Protein AF-A0A916R8A0-F1 (afdb_monomer)

Organism: NCBI:txid2029865

Secondary structure (DSSP, 8-state):
-------HHHHHHHHHHS-HHHHHHHTTS-HHHHHHHHHHTTPPPPPTTHHHHHHTT--PPPPP-HHHHHHHHHHHHHHHHHHHHTB--HHHHHHHHHHHHHHHHTT---TT---BTTBPPP--HHHHHHHHHHHHHHHHHHHHTTSS-S--SHHHHHHHHHHHHHHHHHHGGGEEEEEBP--TT---SSPPEEEEE--HHHHHHHHHHHHHHHHTT-S-EEEEPPTTTEEE--SS---GGG-S---EEEEE-SSEEEEEEEEPPSSTTSPPEEEEBPPEEHHHHS-GGGS-S------S---------THHHHHHHHHHTT-

Structure (mmCIF, N/CA/C/O backbone):
data_AF-A0A916R8A0-F1
#
_entry.id   AF-A0A916R8A0-F1
#
loop_
_atom_site.group_PDB
_atom_site.id
_atom_site.type_symbol
_atom_site.label_atom_id
_atom_site.label_alt_id
_atom_site.label_comp_id
_atom_site.label_asym_id
_atom_site.label_entity_id
_atom_site.label_seq_id
_atom_site.pdbx_PDB_ins_code
_atom_site.Cartn_x
_atom_site.Cartn_y
_atom_site.Cartn_z
_atom_site.occupancy
_atom_site.B_iso_or_equiv
_atom_site.auth_seq_id
_atom_site.auth_comp_id
_atom_site.auth_asym_id
_atom_site.auth_atom_id
_atom_site.pdbx_PDB_model_num
ATOM 1 N N . MET A 1 1 ? -33.391 -44.522 26.084 1.00 33.44 1 MET A N 1
ATOM 2 C CA . MET A 1 1 ? -33.909 -43.146 26.248 1.00 33.44 1 MET A CA 1
ATOM 3 C C . MET A 1 1 ? -32.984 -42.230 25.470 1.00 33.44 1 MET A C 1
ATOM 5 O O . MET A 1 1 ? -31.789 -42.317 25.730 1.00 33.44 1 MET A O 1
ATOM 9 N N . PRO A 1 2 ? -33.455 -41.467 24.469 1.00 36.00 2 PRO A N 1
ATOM 10 C CA . PRO A 1 2 ? -32.554 -40.702 23.620 1.00 36.00 2 PRO A CA 1
ATOM 11 C C . PRO A 1 2 ? -31.915 -39.604 24.471 1.00 36.00 2 PRO A C 1
ATOM 13 O O . PRO A 1 2 ? -32.588 -38.707 24.975 1.00 36.00 2 PRO A O 1
ATOM 16 N N . SER A 1 3 ? -30.612 -39.735 24.692 1.00 44.97 3 SER A N 1
ATOM 17 C CA . SER A 1 3 ? -29.766 -38.753 25.350 1.00 44.97 3 SER A CA 1
ATOM 18 C C . SER A 1 3 ? -29.714 -37.507 24.476 1.00 44.97 3 SER A C 1
ATOM 20 O O . SER A 1 3 ? -28.889 -37.411 23.571 1.00 44.97 3 SER A O 1
ATOM 22 N N . LYS A 1 4 ? -30.633 -36.568 24.713 1.00 53.09 4 LYS A N 1
ATOM 23 C CA . LYS A 1 4 ? -30.529 -35.216 24.170 1.00 53.09 4 LYS A CA 1
ATOM 24 C C . LYS A 1 4 ? -29.244 -34.623 24.752 1.00 53.09 4 LYS A C 1
ATOM 26 O O . LYS A 1 4 ? -29.189 -34.322 25.944 1.00 53.09 4 LYS A O 1
ATOM 31 N N . GLU A 1 5 ? -28.181 -34.572 23.955 1.00 64.81 5 GLU A N 1
ATOM 32 C CA . GLU A 1 5 ? -26.930 -33.933 24.352 1.00 64.81 5 GLU A CA 1
ATOM 33 C C . GLU A 1 5 ? -27.201 -32.435 24.516 1.00 64.81 5 GLU A C 1
ATOM 35 O O . GLU A 1 5 ? -27.261 -31.694 23.542 1.00 64.81 5 GLU A O 1
ATOM 40 N N . LEU A 1 6 ? -27.444 -32.007 25.757 1.00 73.19 6 LEU A N 1
ATOM 41 C CA . LEU A 1 6 ? -27.611 -30.596 26.100 1.00 73.19 6 LEU A CA 1
ATOM 42 C C . LEU A 1 6 ? -26.362 -29.812 25.705 1.00 73.19 6 LEU A C 1
ATOM 44 O O . LEU A 1 6 ? -25.247 -30.165 26.114 1.00 73.19 6 LEU A O 1
ATOM 48 N N . SER A 1 7 ? -26.559 -28.727 24.955 1.00 76.75 7 SER A N 1
ATOM 49 C CA . SER A 1 7 ? -25.469 -27.832 24.582 1.00 76.75 7 SER A CA 1
ATOM 50 C C . SER A 1 7 ? -24.927 -27.091 25.813 1.00 76.75 7 SER A C 1
ATOM 52 O O . SER A 1 7 ? -25.588 -26.954 26.851 1.00 76.75 7 SER A O 1
ATOM 54 N N . ARG A 1 8 ? -23.694 -26.585 25.715 1.00 77.81 8 ARG A N 1
ATOM 55 C CA . ARG A 1 8 ? -23.058 -25.794 26.783 1.00 77.81 8 ARG A CA 1
ATOM 56 C C . ARG A 1 8 ? -23.871 -24.540 27.119 1.00 77.81 8 ARG A C 1
ATOM 58 O O . ARG A 1 8 ? -23.956 -24.155 28.286 1.00 77.81 8 ARG A O 1
ATOM 65 N N . GLU A 1 9 ? -24.446 -23.910 26.102 1.00 76.44 9 GLU A N 1
ATOM 66 C CA . GLU A 1 9 ? -25.265 -22.704 26.194 1.00 76.44 9 GLU A CA 1
ATOM 67 C C . GLU A 1 9 ? -26.608 -23.003 26.859 1.00 76.44 9 GLU A C 1
ATOM 69 O O . GLU A 1 9 ? -27.006 -22.282 27.773 1.00 76.44 9 GLU A O 1
ATOM 74 N N . GLU A 1 10 ? -27.264 -24.093 26.456 1.00 78.25 10 GLU A N 1
ATOM 75 C CA . GLU A 1 10 ? -28.530 -24.544 27.041 1.00 78.25 10 GLU A CA 1
ATOM 76 C C . GLU A 1 10 ? -28.361 -24.877 28.525 1.00 78.25 10 GLU A C 1
ATOM 78 O O . GLU A 1 10 ? -29.154 -24.441 29.360 1.00 78.25 10 GLU A O 1
ATOM 83 N N . LEU A 1 11 ? -27.279 -25.576 28.882 1.00 82.88 11 LEU A N 1
ATOM 84 C CA . LEU A 1 11 ? -26.970 -25.896 30.273 1.00 82.88 11 LEU A CA 1
ATOM 85 C C . LEU A 1 11 ? -26.682 -24.643 31.109 1.00 82.88 11 LEU A C 1
ATOM 87 O O . LEU A 1 11 ? -27.098 -24.566 32.266 1.00 82.88 11 LEU A O 1
ATOM 91 N N . PHE A 1 12 ? -25.975 -23.658 30.549 1.00 83.00 12 PHE A N 1
ATOM 92 C CA . PHE A 1 12 ? -25.760 -22.382 31.227 1.00 83.00 12 PHE A CA 1
ATOM 93 C C . PHE A 1 12 ? -27.081 -21.633 31.422 1.00 83.00 12 PHE A C 1
ATOM 95 O O . PHE A 1 12 ? -27.343 -21.178 32.531 1.00 83.00 12 PHE A O 1
ATOM 102 N N . ALA A 1 13 ? -27.928 -21.537 30.395 1.00 81.62 13 ALA A N 1
ATOM 103 C CA . ALA A 1 13 ? -29.231 -20.889 30.514 1.00 81.62 13 ALA A CA 1
ATOM 104 C C . ALA A 1 13 ? -30.072 -21.545 31.620 1.00 81.62 13 ALA A C 1
ATOM 106 O O . ALA A 1 13 ? -30.475 -20.862 32.558 1.00 81.62 13 ALA A O 1
ATOM 107 N N . LEU A 1 14 ? -30.198 -22.875 31.595 1.00 84.00 14 LEU A N 1
ATOM 108 C CA . LEU A 1 14 ? -30.946 -23.654 32.586 1.00 84.00 14 LEU A CA 1
ATOM 109 C C . LEU A 1 14 ? -30.456 -23.422 34.020 1.00 84.00 14 LEU A C 1
ATOM 111 O O . LEU A 1 14 ? -31.245 -23.119 34.913 1.00 84.00 14 LEU A O 1
ATOM 115 N N . VAL A 1 15 ? -29.146 -23.527 34.253 1.00 85.88 15 VAL A N 1
ATOM 116 C CA . VAL A 1 15 ? -28.555 -23.431 35.601 1.00 85.88 15 VAL A CA 1
ATOM 117 C C . VAL A 1 15 ? -28.547 -21.991 36.141 1.00 85.88 15 VAL A C 1
ATOM 119 O O . VAL A 1 15 ? -28.417 -21.792 37.350 1.00 85.88 15 VAL A O 1
ATOM 122 N N . TRP A 1 16 ? -28.697 -20.985 35.274 1.00 84.69 16 TRP A N 1
ATOM 123 C CA . TRP A 1 16 ? -28.816 -19.567 35.645 1.00 84.69 16 TRP A CA 1
ATOM 124 C C . TRP A 1 16 ? -30.253 -19.026 35.603 1.00 84.69 16 TRP A C 1
ATOM 126 O O . TRP A 1 16 ? -30.476 -17.880 36.007 1.00 84.69 16 TRP A O 1
ATOM 136 N N . GLU A 1 17 ? -31.215 -19.832 35.153 1.00 83.31 17 GLU A N 1
ATOM 137 C CA . GLU A 1 17 ? -32.654 -19.547 35.162 1.00 83.31 17 GLU A CA 1
ATOM 138 C C . GLU A 1 17 ? -33.368 -20.223 36.336 1.00 83.31 17 GLU A C 1
ATOM 140 O O . GLU A 1 17 ? -34.241 -19.602 36.943 1.00 83.31 17 GLU A O 1
ATOM 145 N N . LYS A 1 18 ? -32.941 -21.435 36.720 1.00 85.75 18 LYS A N 1
ATOM 146 C CA . LYS A 1 18 ? -33.538 -22.204 37.820 1.00 85.75 18 LYS A CA 1
ATOM 147 C C . LYS A 1 18 ? -32.490 -22.816 38.762 1.00 85.75 18 LYS A C 1
ATOM 149 O O . LYS A 1 18 ? -31.348 -23.067 38.358 1.00 85.75 18 LYS A O 1
ATOM 154 N N . PRO A 1 19 ? -32.854 -23.114 40.025 1.00 87.06 19 PRO A N 1
ATOM 155 C CA . PRO A 1 19 ? -32.021 -23.902 40.928 1.00 87.06 19 PRO A CA 1
ATOM 156 C C . PRO A 1 19 ? -31.617 -25.253 40.322 1.00 87.06 19 PRO A C 1
ATOM 158 O O . PRO A 1 19 ? -32.427 -25.943 39.709 1.00 87.06 19 PRO A O 1
ATOM 161 N N . THR A 1 20 ? -30.373 -25.688 40.557 1.00 85.12 20 THR A N 1
ATOM 162 C CA . THR A 1 20 ? -29.835 -26.955 40.019 1.00 85.12 20 THR A CA 1
ATOM 163 C C . THR A 1 20 ? -30.705 -28.172 40.356 1.00 85.12 20 THR A C 1
ATOM 165 O O . THR A 1 20 ? -30.753 -29.111 39.571 1.00 85.12 20 THR A O 1
ATOM 168 N N . GLN A 1 21 ? -31.400 -28.157 41.498 1.00 85.50 21 GLN A N 1
ATOM 169 C CA . GLN A 1 21 ? -32.323 -29.224 41.900 1.00 85.50 21 GLN A CA 1
ATOM 170 C C . GLN A 1 21 ? -33.554 -29.311 40.989 1.00 85.50 21 GLN A C 1
ATOM 172 O O . GLN A 1 21 ? -33.982 -30.408 40.640 1.00 85.50 21 GLN A O 1
ATOM 177 N N . GLU A 1 22 ? -34.095 -28.170 40.562 1.00 85.62 22 GLU A N 1
ATOM 178 C CA . GLU A 1 22 ? -35.220 -28.124 39.625 1.00 85.62 22 GLU A CA 1
ATOM 179 C C . GLU A 1 22 ? -34.783 -28.570 38.233 1.00 85.62 22 GLU A C 1
ATOM 181 O O . GLU A 1 22 ? -35.444 -29.407 37.628 1.00 85.62 22 GLU A O 1
ATOM 186 N N . VAL A 1 23 ? -33.618 -28.100 37.774 1.00 86.19 23 VAL A N 1
ATOM 187 C CA . VAL A 1 23 ? -33.017 -28.520 36.498 1.00 86.19 23 VAL A CA 1
ATOM 188 C C . VAL A 1 23 ? -32.755 -30.029 36.480 1.00 86.19 23 VAL A C 1
ATOM 190 O O . VAL A 1 23 ? -33.053 -30.703 35.499 1.00 86.19 23 VAL A O 1
ATOM 193 N N . ALA A 1 24 ? -32.231 -30.583 37.576 1.00 85.75 24 ALA A N 1
ATOM 194 C CA . ALA A 1 24 ? -31.993 -32.017 37.722 1.00 85.75 24 ALA A CA 1
ATOM 195 C C . ALA A 1 24 ? -33.302 -32.823 37.640 1.00 85.75 24 ALA A C 1
ATOM 197 O O . ALA A 1 24 ? -33.371 -33.814 36.913 1.00 85.75 24 ALA A O 1
ATOM 198 N N . ARG A 1 25 ? -34.365 -32.346 38.306 1.00 86.62 25 ARG A N 1
ATOM 199 C CA . ARG A 1 25 ? -35.705 -32.946 38.253 1.00 86.62 25 ARG A CA 1
ATOM 200 C C . ARG A 1 25 ? -36.311 -32.897 36.848 1.00 86.62 25 ARG A C 1
ATOM 202 O O . ARG A 1 25 ? -36.855 -33.900 36.401 1.00 86.62 25 ARG A O 1
ATOM 209 N N . GLU A 1 26 ? -36.202 -31.765 36.152 1.00 84.06 26 GLU A N 1
ATOM 210 C CA . GLU A 1 26 ? -36.715 -31.585 34.782 1.00 84.06 26 GLU A CA 1
ATOM 211 C C . GLU A 1 26 ? -35.992 -32.475 33.767 1.00 84.06 26 GLU A C 1
ATOM 213 O O . GLU A 1 26 ? -36.607 -32.980 32.831 1.00 84.06 26 GLU A O 1
ATOM 218 N N . LEU A 1 27 ? -34.696 -32.706 33.974 1.00 81.56 27 LEU A N 1
ATOM 219 C CA . LEU A 1 27 ? -33.872 -33.536 33.100 1.00 81.56 27 LEU A CA 1
ATOM 220 C C . LEU A 1 27 ? -33.838 -35.017 33.513 1.00 81.56 27 LEU A C 1
ATOM 222 O O . LEU A 1 27 ? -33.192 -35.814 32.836 1.00 81.56 27 LEU A O 1
ATOM 226 N N . GLY A 1 28 ? -34.518 -35.401 34.601 1.00 84.38 28 GLY A N 1
ATOM 227 C CA . GLY A 1 28 ? -34.547 -36.781 35.099 1.00 84.38 28 GLY A CA 1
ATOM 228 C C . GLY A 1 28 ? -33.180 -37.308 35.552 1.00 84.38 28 GLY A C 1
ATOM 229 O O . GLY A 1 28 ? -32.930 -38.511 35.493 1.00 84.38 28 GLY A O 1
ATOM 230 N N . VAL A 1 29 ? -32.276 -36.421 35.976 1.00 86.50 29 VAL A N 1
ATOM 231 C CA . VAL A 1 29 ? -30.906 -36.749 36.403 1.00 86.50 29 VAL A CA 1
ATOM 232 C C . VAL A 1 29 ? -30.654 -36.296 37.840 1.00 86.50 29 VAL A C 1
ATOM 234 O O . VAL A 1 29 ? -31.427 -35.535 38.412 1.00 86.50 29 VAL A O 1
ATOM 237 N N . SER A 1 30 ? -29.553 -36.745 38.448 1.00 85.00 30 SER A N 1
ATOM 238 C CA . SER A 1 30 ? -29.153 -36.249 39.768 1.00 85.00 30 SER A CA 1
ATOM 239 C C . SER A 1 30 ? -28.519 -34.856 39.693 1.00 85.00 30 SER A C 1
ATOM 241 O O . SER A 1 30 ? -27.899 -34.465 38.700 1.00 85.00 30 SER A O 1
ATOM 243 N N . ASP A 1 31 ? -28.609 -34.110 40.788 1.00 82.81 31 ASP A N 1
ATOM 244 C CA . ASP A 1 31 ? -27.914 -32.835 40.989 1.00 82.81 31 ASP A CA 1
ATOM 245 C C . ASP A 1 31 ? -26.387 -32.961 40.812 1.00 82.81 31 ASP A C 1
ATOM 247 O O . ASP A 1 31 ? -25.740 -32.092 40.217 1.00 82.81 31 ASP A O 1
ATOM 251 N N . VAL A 1 32 ? -25.814 -34.088 41.243 1.00 85.88 32 VAL A N 1
ATOM 252 C CA . VAL A 1 32 ? -24.410 -34.454 41.026 1.00 85.88 32 VAL A CA 1
ATOM 253 C C . VAL A 1 32 ? -24.109 -34.652 39.537 1.00 85.88 32 VAL A C 1
ATOM 255 O O . VAL A 1 32 ? -23.037 -34.251 39.080 1.00 85.88 32 VAL A O 1
ATOM 258 N N . ALA A 1 33 ? -25.030 -35.226 38.756 1.00 85.06 33 ALA A N 1
ATOM 259 C CA . ALA A 1 33 ? -24.856 -35.386 37.313 1.00 85.06 33 ALA A CA 1
ATOM 260 C C . ALA A 1 33 ? -24.837 -34.030 36.591 1.00 85.06 33 ALA A C 1
ATOM 262 O O . ALA A 1 33 ? -23.950 -33.799 35.768 1.00 85.06 33 ALA A O 1
ATOM 263 N N . ILE A 1 34 ? -25.716 -33.094 36.968 1.00 85.62 34 ILE A N 1
ATOM 264 C CA . ILE A 1 34 ? -25.670 -31.710 36.467 1.00 85.62 34 ILE A CA 1
ATOM 265 C C . ILE A 1 34 ? -24.362 -31.029 36.879 1.00 85.62 34 ILE A C 1
ATOM 267 O O . ILE A 1 34 ? -23.719 -30.377 36.060 1.00 85.62 34 ILE A O 1
ATOM 271 N N . ALA A 1 35 ? -23.898 -31.222 38.118 1.00 83.62 35 ALA A N 1
ATOM 272 C CA . ALA A 1 35 ? -22.628 -30.659 38.571 1.00 83.62 35 ALA A CA 1
ATOM 273 C C . ALA A 1 35 ? -21.425 -31.184 37.765 1.00 83.62 35 ALA A C 1
ATOM 275 O O . ALA A 1 35 ? -20.552 -30.391 37.402 1.00 83.62 35 ALA A O 1
ATOM 276 N N . LYS A 1 36 ? -21.392 -32.488 37.456 1.00 84.31 36 LYS A N 1
ATOM 277 C CA . LYS A 1 36 ? -20.375 -33.104 36.588 1.00 84.31 36 LYS A CA 1
ATOM 278 C C . LYS A 1 36 ? -20.466 -32.582 35.156 1.00 84.31 36 LYS A C 1
ATOM 280 O O . LYS A 1 36 ? -19.435 -32.306 34.546 1.00 84.31 36 LYS A O 1
ATOM 285 N N . LEU A 1 37 ? -21.678 -32.398 34.636 1.00 83.75 37 LEU A N 1
ATOM 286 C CA . LEU A 1 37 ? -21.900 -31.858 33.299 1.00 83.75 37 LEU A CA 1
ATOM 287 C C . LEU A 1 37 ? -21.426 -30.399 33.192 1.00 83.75 37 LEU A C 1
ATOM 289 O O . LEU A 1 37 ? -20.700 -30.070 32.255 1.00 83.75 37 LEU A O 1
ATOM 293 N N . CYS A 1 38 ? -21.728 -29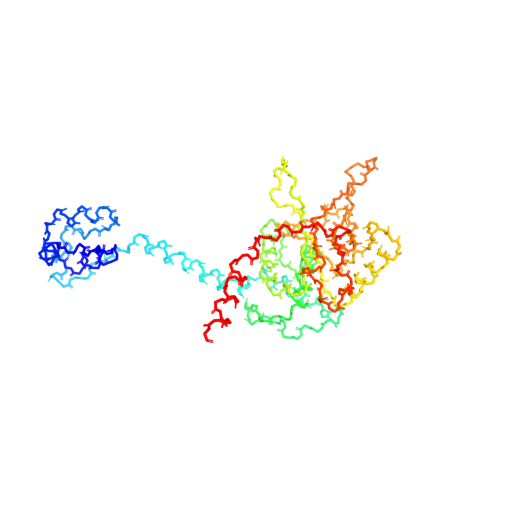.558 34.187 1.00 81.94 38 CYS A N 1
ATOM 294 C CA . CYS A 1 38 ? -21.228 -28.184 34.252 1.00 81.94 38 CYS A CA 1
ATOM 295 C C . CYS A 1 38 ? -19.699 -28.128 34.345 1.00 81.94 38 CYS A C 1
ATOM 297 O O . CYS A 1 38 ? -19.084 -27.276 33.709 1.00 81.94 38 CYS A O 1
ATOM 299 N N . ALA A 1 39 ? -19.073 -29.032 35.107 1.00 79.31 39 ALA A N 1
ATOM 300 C CA . ALA A 1 39 ? -17.616 -29.113 35.191 1.00 79.31 39 ALA A CA 1
ATOM 301 C C . ALA A 1 39 ? -16.993 -29.517 33.843 1.00 79.31 39 ALA A C 1
ATOM 303 O O . ALA A 1 39 ? -16.060 -28.863 33.380 1.00 79.31 39 ALA A O 1
ATOM 304 N N . ARG A 1 40 ? -17.556 -30.537 33.180 1.00 77.69 40 ARG A N 1
ATOM 305 C CA . ARG A 1 40 ? -17.102 -31.029 31.870 1.00 77.69 40 ARG A CA 1
ATOM 306 C C . ARG A 1 40 ? -17.209 -29.967 30.774 1.00 77.69 40 ARG A C 1
ATOM 308 O O . ARG A 1 40 ? -16.296 -29.836 29.970 1.00 77.69 40 ARG A O 1
ATOM 315 N N . LEU A 1 41 ? -18.299 -29.200 30.761 1.00 77.62 41 LEU A N 1
ATOM 316 C CA . LEU A 1 41 ? -18.550 -28.142 29.776 1.00 77.62 41 LEU A CA 1
ATOM 317 C C . LEU A 1 41 ? -18.045 -26.759 30.224 1.00 77.62 41 LEU A C 1
ATOM 319 O O . LEU A 1 41 ? -18.340 -25.758 29.572 1.00 77.62 41 LEU A O 1
ATOM 323 N N . GLN A 1 42 ? -17.301 -26.675 31.335 1.00 76.50 42 GLN A N 1
ATOM 324 C CA . GLN A 1 42 ? -16.776 -25.422 31.893 1.00 76.50 42 GLN A CA 1
ATOM 325 C C . GLN A 1 42 ? -17.848 -24.318 31.998 1.00 76.50 42 GLN A C 1
ATOM 327 O O . GLN A 1 42 ? -17.660 -23.177 31.558 1.00 76.50 42 GLN A O 1
ATOM 332 N N . VAL A 1 43 ? -19.009 -24.685 32.539 1.00 80.62 43 VAL A N 1
ATOM 333 C CA . VAL A 1 43 ? -20.144 -23.799 32.807 1.00 80.62 43 VAL A CA 1
ATOM 334 C C . VAL A 1 43 ? -20.046 -23.333 34.265 1.00 80.62 43 VAL A C 1
ATOM 336 O O . VAL A 1 43 ? -20.110 -24.169 35.174 1.00 80.62 43 VAL A O 1
ATOM 339 N N . PRO A 1 44 ? -19.886 -22.023 34.535 1.00 79.06 44 PRO A N 1
ATOM 340 C CA . PRO A 1 44 ? -19.862 -21.524 35.904 1.00 79.06 44 PRO A CA 1
ATOM 341 C C . PRO A 1 44 ? -21.243 -21.708 36.538 1.00 79.06 44 PRO A C 1
ATOM 343 O O . PRO A 1 44 ? -22.257 -21.381 35.927 1.00 79.06 44 PRO A O 1
ATOM 346 N N . LYS A 1 45 ? -21.288 -22.219 37.770 1.00 80.50 45 LYS A N 1
ATOM 347 C CA . LYS A 1 45 ? -22.535 -22.357 38.536 1.00 80.50 45 LYS A CA 1
ATOM 348 C C . LYS A 1 45 ? -22.799 -21.098 39.372 1.00 80.50 45 LYS A C 1
ATOM 350 O O . LYS A 1 45 ? -21.833 -20.475 39.823 1.00 80.50 45 LYS A O 1
ATOM 355 N N . PRO A 1 46 ? -24.069 -20.750 39.641 1.00 81.00 46 PRO A N 1
ATOM 356 C CA . PRO A 1 46 ? -24.402 -19.712 40.602 1.00 81.00 46 PRO A CA 1
ATOM 357 C C . PRO A 1 46 ? -23.760 -19.994 41.971 1.00 81.00 46 PRO A C 1
ATOM 359 O O . PRO A 1 46 ? -23.778 -21.143 42.428 1.00 81.00 46 PRO A O 1
ATOM 362 N N . PRO A 1 47 ? -23.180 -18.983 42.643 1.00 79.06 47 PRO A N 1
ATOM 363 C CA . PRO A 1 47 ? -22.609 -19.163 43.973 1.00 79.06 47 PRO A CA 1
ATOM 364 C C . PRO A 1 47 ? -23.693 -19.519 44.999 1.00 79.06 47 PRO A C 1
ATOM 366 O O . PRO A 1 47 ? -24.876 -19.212 44.821 1.00 79.06 47 PRO A O 1
ATOM 369 N N . ARG A 1 48 ? -23.289 -20.140 46.115 1.00 75.19 48 ARG A N 1
ATOM 370 C CA . ARG A 1 48 ? -24.200 -20.419 47.238 1.00 75.19 48 ARG A CA 1
ATOM 371 C C . ARG A 1 48 ? -24.879 -19.120 47.691 1.00 75.19 48 ARG A C 1
ATOM 373 O O . ARG A 1 48 ? -24.220 -18.096 47.850 1.00 75.19 48 ARG A O 1
ATOM 380 N N . GLY A 1 49 ? -26.201 -19.161 47.854 1.00 78.56 49 GLY A N 1
ATOM 381 C CA . GLY A 1 49 ? -27.012 -17.990 48.202 1.00 78.56 49 GLY A CA 1
ATOM 382 C C . GLY A 1 49 ? -27.431 -17.098 47.024 1.00 78.56 49 GLY A C 1
ATOM 383 O O . GLY A 1 49 ? -28.191 -16.161 47.246 1.00 78.56 49 GLY A O 1
ATOM 384 N N . TYR A 1 50 ? -27.014 -17.380 45.778 1.00 84.12 50 TYR A N 1
ATOM 385 C CA . TYR A 1 50 ? -27.485 -16.642 44.592 1.00 84.12 50 TYR A CA 1
ATOM 386 C C . TYR A 1 50 ? -29.013 -16.679 44.468 1.00 84.12 50 TYR A C 1
ATOM 388 O O . TYR A 1 50 ? -29.646 -15.632 44.393 1.00 84.12 50 TYR A O 1
ATOM 396 N N . TRP A 1 51 ? -29.609 -17.872 44.532 1.00 84.69 51 TRP A N 1
ATOM 397 C CA . TRP A 1 51 ? -31.060 -18.046 44.411 1.00 84.69 51 TRP A CA 1
ATOM 398 C C . TRP A 1 51 ? -31.842 -17.447 45.582 1.00 84.69 51 TRP A C 1
ATOM 400 O O . TRP A 1 51 ? -32.910 -16.893 45.363 1.00 84.69 51 TRP A O 1
ATOM 410 N N . ALA A 1 52 ? -31.271 -17.442 46.791 1.00 83.75 52 ALA A N 1
ATOM 411 C CA . ALA A 1 52 ? -31.860 -16.746 47.936 1.00 83.75 52 ALA A CA 1
ATOM 412 C C . ALA A 1 52 ? -31.912 -15.220 47.719 1.00 83.75 52 ALA A C 1
ATOM 414 O O . ALA A 1 52 ? -32.887 -14.576 48.092 1.00 83.75 52 ALA A O 1
ATOM 415 N N . ARG A 1 53 ? -30.893 -14.638 47.065 1.00 81.50 53 ARG A N 1
ATOM 416 C CA . ARG A 1 53 ? -30.882 -13.213 46.679 1.00 81.50 53 ARG A CA 1
ATOM 417 C C . ARG A 1 53 ? -31.868 -12.906 45.548 1.00 81.50 53 ARG A C 1
ATOM 419 O O . ARG A 1 53 ? -32.481 -11.848 45.553 1.00 81.50 53 ARG A O 1
ATOM 426 N N . VAL A 1 54 ? -32.035 -13.822 44.593 1.00 83.00 54 VAL A N 1
ATOM 427 C CA . VAL A 1 54 ? -33.043 -13.684 43.525 1.00 83.00 54 VAL A CA 1
ATOM 428 C C . VAL A 1 54 ? -34.461 -13.750 44.102 1.00 83.00 54 VAL A C 1
ATOM 430 O O . VAL A 1 54 ? -35.295 -12.918 43.762 1.00 83.00 54 VAL A O 1
ATOM 433 N N . GLN A 1 55 ? -34.721 -14.678 45.029 1.00 82.56 55 GLN A N 1
ATOM 434 C CA . GLN A 1 55 ? -36.007 -14.792 45.731 1.00 82.56 55 GLN A CA 1
ATOM 435 C C . GLN A 1 55 ? -36.330 -13.562 46.589 1.00 82.56 55 GLN A C 1
ATOM 437 O O . GLN A 1 55 ? -37.497 -13.214 46.729 1.00 82.56 55 GLN A O 1
ATOM 442 N N . SER A 1 56 ? -35.318 -12.864 47.115 1.00 82.81 56 SER A N 1
ATOM 443 C CA . SER A 1 56 ? -35.498 -11.591 47.825 1.00 82.81 56 SER A CA 1
ATOM 444 C C . SER A 1 56 ? -35.606 -10.366 46.902 1.00 82.81 56 SER A C 1
ATOM 446 O O . SER A 1 56 ? -35.510 -9.233 47.371 1.00 82.81 56 SER A O 1
ATOM 448 N N . GLY A 1 57 ? -35.805 -10.575 45.594 1.00 80.94 57 GLY A N 1
ATOM 449 C CA . GLY A 1 57 ? -36.029 -9.517 44.605 1.00 80.94 57 GLY A CA 1
ATOM 450 C C . GLY A 1 57 ? -34.760 -8.823 44.103 1.00 80.94 57 GLY A C 1
ATOM 451 O O . GLY A 1 57 ? -34.849 -7.844 43.364 1.00 80.94 57 GLY A O 1
ATOM 452 N N . GLN A 1 58 ? -33.568 -9.298 44.473 1.00 77.00 58 GLN A N 1
ATOM 453 C CA . GLN A 1 58 ? -32.314 -8.733 43.975 1.00 77.00 58 GLN A CA 1
ATOM 454 C C . GLN A 1 58 ? -31.977 -9.304 42.593 1.00 77.00 58 GLN A C 1
ATOM 456 O O . GLN A 1 58 ? -32.234 -10.471 42.303 1.00 77.00 58 GLN A O 1
ATOM 461 N N . THR A 1 59 ? -31.298 -8.514 41.758 1.00 73.19 59 THR A N 1
ATOM 462 C CA . THR A 1 59 ? -30.782 -8.940 40.444 1.00 73.19 59 THR A CA 1
ATOM 463 C C . THR A 1 59 ? -29.248 -9.078 40.464 1.00 73.19 59 THR A C 1
ATOM 465 O O . THR A 1 59 ? -28.537 -8.229 39.913 1.00 73.19 59 THR A O 1
ATOM 468 N N . PRO A 1 60 ? -28.684 -10.106 41.131 1.00 70.31 60 PRO A N 1
ATOM 469 C CA . PRO A 1 60 ? -27.241 -10.312 41.206 1.00 70.31 60 PRO A CA 1
ATOM 470 C C . PRO A 1 60 ? -26.624 -10.568 39.823 1.00 70.31 60 PRO A C 1
ATOM 472 O O . PRO A 1 60 ? -27.148 -11.341 39.016 1.00 70.31 60 PRO A O 1
ATOM 475 N N . LYS A 1 61 ? -25.478 -9.922 39.564 1.00 62.97 61 LYS A N 1
ATOM 476 C CA . LYS A 1 61 ? -24.768 -9.975 38.276 1.00 62.97 61 LYS A CA 1
ATOM 477 C C . LYS A 1 61 ? -24.447 -11.420 37.883 1.00 62.97 61 LYS A C 1
ATOM 479 O O . LYS A 1 61 ? -23.734 -12.121 38.601 1.00 62.97 61 LYS A O 1
ATOM 484 N N . ARG A 1 62 ? -24.944 -11.839 36.717 1.00 68.50 62 ARG A N 1
ATOM 485 C CA . ARG A 1 62 ? -24.590 -13.113 36.081 1.00 68.50 62 ARG A CA 1
ATOM 486 C C . ARG A 1 62 ? -23.210 -12.965 35.417 1.00 68.50 62 ARG A C 1
ATOM 488 O O . ARG A 1 62 ? -23.018 -12.000 34.673 1.00 68.50 62 ARG A O 1
ATOM 495 N N . PRO A 1 63 ? -22.232 -13.847 35.688 1.00 63.12 63 PRO A N 1
ATOM 496 C CA . PRO A 1 63 ? -20.941 -13.813 35.027 1.00 63.12 63 PRO A CA 1
ATOM 497 C C . PRO A 1 63 ? -21.136 -14.148 33.542 1.00 63.12 63 PRO A C 1
ATOM 499 O O . PRO A 1 63 ? -21.839 -15.111 33.226 1.00 63.12 63 PRO A O 1
ATOM 502 N N . PRO A 1 64 ? -20.533 -13.384 32.618 1.00 57.94 64 PRO A N 1
ATOM 503 C CA . PRO A 1 64 ? -20.527 -13.771 31.216 1.00 57.94 64 PRO A CA 1
ATOM 504 C C . PRO A 1 64 ? -19.779 -15.104 31.086 1.00 57.94 64 PRO A C 1
ATOM 506 O O . PRO A 1 64 ? -18.703 -15.265 31.667 1.00 57.94 64 PRO A O 1
ATOM 509 N N . LEU A 1 65 ? -20.344 -16.058 30.340 1.00 61.72 65 LEU A N 1
ATOM 510 C CA . LEU A 1 65 ? -19.654 -17.289 29.938 1.00 61.72 65 LEU A CA 1
ATOM 511 C C . LEU A 1 65 ? -18.253 -16.910 29.434 1.00 61.72 65 LEU A C 1
ATOM 513 O O . LEU A 1 65 ? -18.137 -16.060 28.555 1.00 61.72 65 LEU A O 1
ATOM 517 N N . ALA A 1 66 ? -17.188 -17.488 29.993 1.00 55.91 66 ALA A N 1
ATOM 518 C CA . ALA A 1 66 ? -15.816 -17.090 29.655 1.00 55.91 66 ALA A CA 1
ATOM 519 C C . ALA A 1 66 ? -15.529 -17.197 28.141 1.00 55.91 66 ALA A C 1
ATOM 521 O O . ALA A 1 66 ? -14.896 -16.311 27.575 1.00 55.91 66 ALA A O 1
ATOM 522 N N . ALA A 1 67 ? -16.116 -18.191 27.464 1.00 52.19 67 ALA A N 1
ATOM 523 C CA . ALA A 1 67 ? -16.069 -18.319 26.005 1.00 52.19 67 ALA A CA 1
ATOM 524 C C . ALA A 1 67 ? -16.867 -17.222 25.267 1.00 52.19 67 ALA A C 1
ATOM 526 O O . ALA A 1 67 ? -16.450 -16.760 24.211 1.00 52.19 67 ALA A O 1
ATOM 527 N N . PHE A 1 68 ? -17.961 -16.721 25.854 1.00 48.69 68 PHE A N 1
ATOM 528 C CA . PHE A 1 68 ? -18.696 -15.567 25.331 1.00 48.69 68 PHE A CA 1
ATOM 529 C C . PHE A 1 68 ? -17.903 -14.272 25.512 1.00 48.69 68 PHE A C 1
ATOM 531 O O . PHE A 1 68 ? -17.977 -13.399 24.662 1.00 48.69 68 PHE A O 1
ATOM 538 N N . ARG A 1 69 ? -17.092 -14.137 26.571 1.00 51.66 69 ARG A N 1
ATOM 539 C CA . ARG A 1 69 ? -16.185 -12.991 26.717 1.00 51.66 69 ARG A CA 1
ATOM 540 C C . ARG A 1 69 ? -15.115 -12.996 25.633 1.00 51.66 69 ARG A C 1
ATOM 542 O O . ARG A 1 69 ? -14.923 -11.969 25.004 1.00 51.66 69 ARG A O 1
ATOM 549 N N . GLU A 1 70 ? -14.478 -14.132 25.370 1.00 55.34 70 GLU A N 1
ATOM 550 C CA . GLU A 1 70 ? -13.466 -14.227 24.312 1.00 55.34 70 GLU A CA 1
ATOM 551 C C . GLU A 1 70 ? -14.058 -14.039 22.916 1.00 55.34 70 GLU A C 1
ATOM 553 O O . GLU A 1 70 ? -13.485 -13.320 22.102 1.00 55.34 70 GLU A O 1
ATOM 558 N N . GLU A 1 71 ? -15.226 -14.614 22.639 1.00 54.50 71 GLU A N 1
ATOM 559 C CA . GLU A 1 71 ? -15.880 -14.475 21.342 1.00 54.50 71 GLU A CA 1
ATOM 560 C C . GLU A 1 71 ? -16.491 -13.083 21.130 1.00 54.50 71 GLU A C 1
ATOM 562 O O . GLU A 1 71 ? -16.400 -12.532 20.032 1.00 54.50 71 GLU A O 1
ATOM 567 N N . VAL A 1 72 ? -17.046 -12.462 22.173 1.00 56.72 72 VAL A N 1
ATOM 568 C CA . VAL A 1 72 ? -17.501 -11.066 22.128 1.00 56.72 72 VAL A CA 1
ATOM 569 C C . VAL A 1 72 ? -16.319 -10.115 22.062 1.00 56.72 72 VAL A C 1
ATOM 571 O O . VAL A 1 72 ? -16.388 -9.158 21.304 1.00 56.72 72 VAL A O 1
ATOM 574 N N . ASP A 1 73 ? -15.224 -10.356 22.780 1.00 63.28 73 ASP A N 1
ATOM 575 C CA . ASP A 1 73 ? -14.013 -9.540 22.686 1.00 63.28 73 ASP A CA 1
ATOM 576 C C . ASP A 1 73 ? -13.347 -9.714 21.318 1.00 63.28 73 ASP A C 1
ATOM 578 O O . ASP A 1 73 ? -12.874 -8.732 20.752 1.00 63.28 73 ASP A O 1
ATOM 582 N N . ARG A 1 74 ? -13.378 -10.914 20.728 1.00 64.06 74 ARG A N 1
ATOM 583 C CA . ARG A 1 74 ? -12.964 -11.173 19.344 1.00 64.06 74 ARG A CA 1
ATOM 584 C C . ARG A 1 74 ? -13.847 -10.415 18.358 1.00 64.06 74 ARG A C 1
ATOM 586 O O . ARG A 1 74 ? -13.314 -9.603 17.614 1.00 64.06 74 ARG A O 1
ATOM 593 N N . LYS A 1 75 ? -15.173 -10.570 18.411 1.00 65.12 75 LYS A N 1
ATOM 594 C CA . LYS A 1 75 ? -16.115 -9.845 17.538 1.00 65.12 75 LYS A CA 1
ATOM 595 C C . LYS A 1 75 ? -16.059 -8.332 17.753 1.00 65.12 75 LYS A C 1
ATOM 597 O O . LYS A 1 75 ? -16.180 -7.572 16.797 1.00 65.12 75 LYS A O 1
ATOM 602 N N . ARG A 1 76 ? -15.823 -7.858 18.980 1.00 60.03 76 ARG A N 1
ATOM 603 C CA . ARG A 1 76 ? -15.583 -6.438 19.300 1.00 60.03 76 ARG A CA 1
ATOM 604 C C . ARG A 1 76 ? -14.256 -5.956 18.742 1.00 60.03 76 ARG A C 1
ATOM 606 O O . ARG A 1 76 ? -14.206 -4.859 18.209 1.00 60.03 76 ARG A O 1
ATOM 613 N N . ARG A 1 77 ? -13.189 -6.754 18.822 1.00 59.88 77 ARG A N 1
ATOM 614 C CA . ARG A 1 77 ? -11.898 -6.448 18.190 1.00 59.88 77 ARG A CA 1
ATOM 615 C C . ARG A 1 77 ? -12.015 -6.465 16.672 1.00 59.88 77 ARG A C 1
ATOM 617 O O . ARG A 1 77 ? -11.433 -5.599 16.045 1.00 59.88 77 ARG A O 1
ATOM 624 N N . GLU A 1 78 ? -12.772 -7.381 16.083 1.00 61.44 78 GLU A N 1
ATOM 625 C CA . GLU A 1 78 ? -13.028 -7.467 14.641 1.00 61.44 78 GLU A CA 1
ATOM 626 C C . GLU A 1 78 ? -13.872 -6.290 14.148 1.00 61.44 78 GLU A C 1
ATOM 628 O O . GLU A 1 78 ? -13.487 -5.633 13.190 1.00 61.44 78 GLU A O 1
ATOM 633 N N . THR A 1 79 ? -14.954 -5.937 14.843 1.00 57.06 79 THR A N 1
ATOM 634 C CA . THR A 1 79 ? -15.775 -4.756 14.520 1.00 57.06 79 THR A CA 1
ATOM 635 C C . THR A 1 79 ? -15.046 -3.442 14.802 1.00 57.06 79 THR A C 1
ATOM 637 O O . THR A 1 79 ? -15.152 -2.509 14.011 1.00 57.06 79 THR A O 1
ATOM 640 N N . ALA A 1 80 ? -14.247 -3.354 15.869 1.00 58.62 80 ALA A N 1
ATOM 641 C CA . ALA A 1 80 ? -13.377 -2.207 16.126 1.00 58.62 80 ALA A CA 1
ATOM 642 C C . ALA A 1 80 ? -12.248 -2.107 15.092 1.00 58.62 80 ALA A C 1
ATOM 644 O O . ALA A 1 80 ? -11.951 -1.003 14.649 1.00 58.62 80 ALA A O 1
ATOM 645 N N . ARG A 1 81 ? -11.661 -3.231 14.655 1.00 57.47 81 ARG A N 1
ATOM 646 C CA . ARG A 1 81 ? -10.699 -3.285 13.542 1.00 57.47 81 ARG A CA 1
ATOM 647 C C . ARG A 1 81 ? -11.363 -2.831 12.249 1.00 57.47 81 ARG A C 1
ATOM 649 O O . ARG A 1 81 ? -10.850 -1.911 11.630 1.00 57.47 81 ARG A O 1
ATOM 656 N N . ALA A 1 82 ? -12.533 -3.361 11.898 1.00 56.31 82 ALA A N 1
ATOM 657 C CA . ALA A 1 82 ? -13.295 -2.941 10.722 1.00 56.31 82 ALA A CA 1
ATOM 658 C C . ALA A 1 82 ? -13.646 -1.440 10.763 1.00 56.31 82 ALA A C 1
ATOM 660 O O . ALA A 1 82 ? -13.505 -0.735 9.769 1.00 56.31 82 ALA A O 1
ATOM 661 N N . LYS A 1 83 ? -14.004 -0.907 11.939 1.00 55.78 83 LYS A N 1
ATOM 662 C CA . LYS A 1 83 ? -14.276 0.525 12.150 1.00 55.78 83 LYS A CA 1
ATOM 663 C C . LYS A 1 83 ? -13.007 1.396 12.115 1.00 55.78 83 LYS A C 1
ATOM 665 O O . LYS A 1 83 ? -13.059 2.545 11.673 1.00 55.78 83 LYS A O 1
ATOM 670 N N . ALA A 1 84 ? -11.868 0.867 12.565 1.00 56.75 84 ALA A N 1
ATOM 671 C CA . ALA A 1 84 ? -10.570 1.544 12.562 1.00 56.75 84 ALA A CA 1
ATOM 672 C C . ALA A 1 84 ? -9.887 1.535 11.185 1.00 56.75 84 ALA A C 1
ATOM 674 O O . ALA A 1 84 ? -9.146 2.469 10.877 1.00 56.75 84 ALA A O 1
ATOM 675 N N . VAL A 1 85 ? -10.157 0.531 10.343 1.00 60.47 85 VAL A N 1
ATOM 676 C CA . VAL A 1 85 ? -9.671 0.467 8.953 1.00 60.47 85 VAL A CA 1
ATOM 677 C C . VAL A 1 85 ? -10.125 1.702 8.172 1.00 60.47 85 VAL A C 1
ATOM 679 O O . VAL A 1 85 ? -9.322 2.294 7.462 1.00 60.47 85 VAL A O 1
ATOM 682 N N . GLY A 1 86 ? -11.355 2.174 8.397 1.00 66.62 86 GLY A N 1
ATOM 683 C CA . GLY A 1 86 ? -11.872 3.371 7.731 1.00 66.62 86 GLY A CA 1
ATOM 684 C C . GLY A 1 86 ? -11.468 4.709 8.357 1.00 66.62 86 GLY A C 1
ATOM 685 O O . GLY A 1 86 ? -11.693 5.736 7.732 1.00 66.62 86 GLY A O 1
ATOM 686 N N . THR A 1 87 ? -10.905 4.742 9.574 1.00 82.00 87 THR A N 1
ATOM 687 C CA . THR A 1 87 ? -10.661 5.999 10.313 1.00 82.00 87 THR A CA 1
ATOM 688 C C . THR A 1 8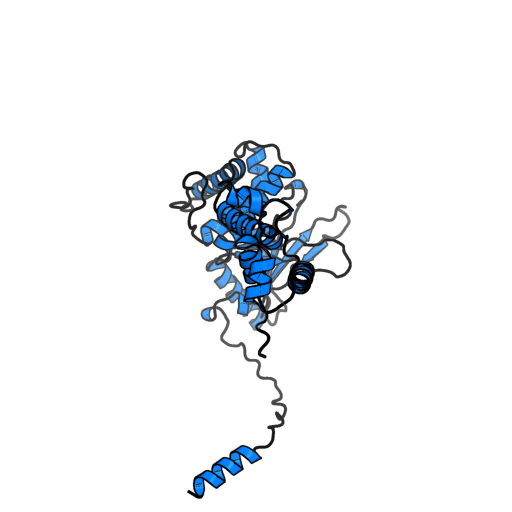7 ? -9.168 6.315 10.409 1.00 82.00 87 THR A C 1
ATOM 690 O O . THR A 1 87 ? -8.395 5.522 10.942 1.00 82.00 87 THR A O 1
ATOM 693 N N . LEU A 1 88 ? -8.746 7.480 9.930 1.00 87.31 88 LEU A N 1
ATOM 694 C CA . LEU A 1 88 ? -7.372 7.977 9.968 1.00 87.31 88 LEU A CA 1
ATOM 695 C C . LEU A 1 88 ? -7.078 8.748 11.257 1.00 87.31 88 LEU A C 1
ATOM 697 O O . LEU A 1 88 ? -7.864 9.605 11.673 1.00 87.31 88 LEU A O 1
ATOM 701 N N . SER A 1 89 ? -5.918 8.488 11.867 1.00 90.00 89 SER A N 1
ATOM 702 C CA . SER A 1 89 ? -5.391 9.336 12.947 1.00 90.00 89 SER A CA 1
ATOM 703 C C . SER A 1 89 ? -5.019 10.729 12.419 1.00 90.00 89 SER A C 1
ATOM 705 O O . SER A 1 89 ? -4.847 10.907 11.216 1.00 90.00 89 SER A O 1
ATOM 707 N N . LYS A 1 90 ? -4.832 11.718 13.305 1.00 90.94 90 LYS A N 1
ATOM 708 C CA . LYS A 1 90 ? -4.383 13.066 12.898 1.00 90.94 90 LYS A CA 1
ATOM 709 C C . LYS A 1 90 ? -3.078 13.029 12.096 1.00 90.94 90 LYS A C 1
ATOM 711 O O . LYS A 1 90 ? -2.960 13.706 11.086 1.00 90.94 90 LYS A O 1
ATOM 716 N N . LEU A 1 91 ? -2.126 12.195 12.517 1.00 92.44 91 LEU A N 1
ATOM 717 C CA . LEU A 1 91 ? -0.860 12.027 11.807 1.00 92.44 91 LEU A CA 1
ATOM 718 C C . LEU A 1 91 ? -1.069 11.391 10.424 1.00 92.44 91 LEU A C 1
ATOM 720 O O . LEU A 1 91 ? -0.488 11.837 9.444 1.00 92.44 91 LEU A O 1
ATOM 724 N N . GLN A 1 92 ? -1.940 10.383 10.322 1.00 92.69 92 GLN A N 1
ATOM 725 C CA . GLN A 1 92 ? -2.285 9.769 9.035 1.00 92.69 92 GLN A CA 1
ATOM 726 C C . GLN A 1 92 ? -2.991 10.754 8.097 1.00 92.69 92 GLN A C 1
ATOM 728 O O . GLN A 1 92 ? -2.727 10.738 6.902 1.00 92.69 92 GLN A O 1
ATOM 733 N N . GLN A 1 93 ? -3.842 11.634 8.629 1.00 92.38 93 GLN A N 1
ATOM 734 C CA . GLN A 1 93 ? -4.479 12.696 7.849 1.00 92.38 93 GLN A CA 1
ATOM 735 C C . GLN A 1 93 ? -3.449 13.676 7.281 1.00 92.38 93 GLN A C 1
ATOM 737 O O . GLN A 1 93 ? -3.587 14.069 6.132 1.00 92.38 93 GLN A O 1
ATOM 742 N N . GLN A 1 94 ? -2.394 14.022 8.029 1.00 93.81 94 GLN A N 1
ATOM 743 C CA . GLN A 1 94 ? -1.321 14.884 7.514 1.00 93.81 94 GLN A CA 1
ATOM 744 C C . GLN A 1 94 ? -0.573 14.234 6.343 1.00 93.81 94 GLN A C 1
ATOM 746 O O . GLN A 1 94 ? -0.401 14.871 5.311 1.00 93.81 94 GLN A O 1
ATOM 751 N N . PHE A 1 95 ? -0.188 12.957 6.465 1.00 93.81 95 PHE A N 1
ATOM 752 C CA . PHE A 1 95 ? 0.430 12.217 5.354 1.00 93.81 95 PHE A CA 1
ATOM 753 C C . PHE A 1 95 ? -0.486 12.136 4.132 1.00 93.81 95 PHE A C 1
ATOM 755 O O . PHE A 1 95 ? -0.041 12.323 3.004 1.00 93.81 95 PHE A O 1
ATOM 762 N N . TYR A 1 96 ? -1.767 11.862 4.364 1.00 93.38 96 TYR A N 1
ATOM 763 C CA . TYR A 1 96 ? -2.760 11.768 3.306 1.00 93.38 96 TYR A CA 1
ATOM 764 C C . TYR A 1 96 ? -2.963 13.113 2.595 1.00 93.38 96 TYR A C 1
ATOM 766 O O . TYR A 1 96 ? -2.934 13.171 1.371 1.00 93.38 96 TYR A O 1
ATOM 774 N N . GLN A 1 97 ? -3.080 14.207 3.350 1.00 92.75 97 GLN A N 1
ATOM 775 C CA . GLN A 1 97 ? -3.231 15.549 2.794 1.00 92.75 97 GLN A CA 1
ATOM 776 C C . GLN A 1 97 ? -1.982 15.995 2.027 1.00 92.75 97 GLN A C 1
ATOM 778 O O . GLN A 1 97 ? -2.112 16.567 0.952 1.00 92.75 97 GLN A O 1
ATOM 783 N N . ALA A 1 98 ? -0.783 15.699 2.541 1.00 93.94 98 ALA A N 1
ATOM 784 C CA . ALA A 1 98 ? 0.465 15.986 1.839 1.00 93.94 98 ALA A CA 1
ATOM 785 C C . ALA A 1 98 ? 0.530 15.263 0.484 1.00 93.94 98 ALA A C 1
ATOM 787 O O . ALA A 1 98 ? 0.937 15.865 -0.509 1.00 93.94 98 ALA A O 1
ATOM 788 N N . ALA A 1 99 ? 0.061 14.010 0.428 1.00 93.81 99 ALA A N 1
ATOM 789 C CA . ALA A 1 99 ? -0.049 13.261 -0.818 1.00 93.81 99 ALA A CA 1
ATOM 790 C C . ALA A 1 99 ? -1.050 13.902 -1.790 1.00 93.81 99 ALA A C 1
ATOM 792 O O . ALA A 1 99 ? -0.711 14.096 -2.954 1.00 93.81 99 ALA A O 1
ATOM 793 N N . LEU A 1 100 ? -2.250 14.270 -1.322 1.00 93.19 100 LEU A N 1
ATOM 794 C CA . LEU A 1 100 ? -3.259 14.928 -2.160 1.00 93.19 100 LEU A CA 1
ATOM 795 C C . LEU A 1 100 ? -2.756 16.259 -2.723 1.00 93.19 100 LEU A C 1
ATOM 797 O O . LEU A 1 100 ? -2.867 16.485 -3.921 1.00 93.19 100 LEU A O 1
ATOM 801 N N . SER A 1 101 ? -2.153 17.110 -1.890 1.00 92.75 101 SER A N 1
ATOM 802 C CA . SER A 1 101 ? -1.595 18.389 -2.338 1.00 92.75 101 SER A CA 1
ATOM 803 C C . SER A 1 101 ? -0.474 18.214 -3.362 1.00 92.75 101 SER A C 1
ATOM 805 O O . SER A 1 101 ? -0.341 19.027 -4.270 1.00 92.75 101 SER A O 1
ATOM 807 N N . GLU A 1 102 ? 0.340 17.164 -3.242 1.00 93.81 102 GLU A N 1
ATOM 808 C CA . GLU A 1 102 ? 1.387 16.889 -4.225 1.00 93.81 102 GLU A CA 1
ATOM 809 C C . GLU A 1 102 ? 0.834 16.317 -5.540 1.00 93.81 102 GLU A C 1
ATOM 811 O O . GLU A 1 102 ? 1.383 16.609 -6.598 1.00 93.81 102 GLU A O 1
ATOM 816 N N . LEU A 1 103 ? -0.246 15.533 -5.497 1.00 92.56 103 LEU A N 1
ATOM 817 C CA . LEU A 1 103 ? -0.935 15.038 -6.696 1.00 92.56 103 LEU A CA 1
ATOM 818 C C . LEU A 1 103 ? -1.655 16.158 -7.443 1.00 92.56 103 LEU A C 1
ATOM 820 O O . LEU A 1 103 ? -1.506 16.269 -8.658 1.00 92.56 103 LEU A O 1
ATOM 824 N N . ASP A 1 104 ? -2.352 17.022 -6.712 1.00 92.75 104 ASP A N 1
ATOM 825 C CA . ASP A 1 104 ? -3.007 18.210 -7.257 1.00 92.75 104 ASP A CA 1
ATOM 826 C C . ASP A 1 104 ? -1.984 19.140 -7.933 1.00 92.75 104 ASP A C 1
ATOM 828 O O . ASP A 1 104 ? -2.150 19.537 -9.084 1.00 92.75 104 ASP A O 1
ATOM 832 N N . ALA A 1 105 ? -0.826 19.359 -7.295 1.00 91.94 105 ALA A N 1
ATOM 833 C CA . ALA A 1 105 ? 0.283 20.114 -7.886 1.00 91.94 105 ALA A CA 1
ATOM 834 C C . ALA A 1 105 ? 0.881 19.462 -9.152 1.00 91.94 105 ALA A C 1
ATOM 836 O O . ALA A 1 105 ? 1.508 20.148 -9.959 1.00 91.94 105 ALA A O 1
ATOM 837 N N . ARG A 1 106 ? 0.703 18.148 -9.340 1.00 90.69 106 ARG A N 1
ATOM 838 C CA . ARG A 1 106 ? 1.080 17.413 -10.562 1.00 90.69 106 ARG A CA 1
ATOM 839 C C . ARG A 1 106 ? -0.036 17.406 -11.618 1.00 90.69 106 ARG A C 1
ATOM 841 O O . ARG A 1 106 ? 0.146 16.790 -12.665 1.00 90.69 106 ARG A O 1
ATOM 848 N N . GLY A 1 107 ? -1.165 18.070 -11.358 1.00 88.94 107 GLY A N 1
ATOM 849 C CA . GLY A 1 107 ? -2.323 18.137 -12.251 1.00 88.94 107 GLY A CA 1
ATOM 850 C C . GLY A 1 107 ? -3.203 16.883 -12.240 1.00 88.94 107 GLY A C 1
ATOM 851 O O . GLY A 1 107 ? -3.966 16.671 -13.180 1.00 88.94 107 GLY A O 1
ATOM 852 N N . VAL A 1 108 ? -3.083 16.028 -11.220 1.00 88.19 108 VAL A N 1
ATOM 853 C CA . VAL A 1 108 ? -3.950 14.854 -11.051 1.00 88.19 108 VAL A CA 1
ATOM 854 C C . VAL A 1 108 ? -5.259 15.298 -10.404 1.00 88.19 108 VAL A C 1
ATOM 856 O O . VAL A 1 108 ? -5.236 15.948 -9.363 1.00 88.19 108 VAL A O 1
ATOM 859 N N . ASP A 1 109 ? -6.398 14.913 -10.983 1.00 86.69 109 ASP A N 1
ATOM 860 C CA . ASP A 1 109 ? -7.709 15.182 -10.386 1.00 86.69 109 ASP A CA 1
ATOM 861 C C . ASP A 1 109 ? -7.869 14.412 -9.063 1.00 86.69 109 ASP A C 1
ATOM 863 O O . ASP A 1 109 ? -7.982 13.183 -9.033 1.00 86.69 109 ASP A O 1
ATOM 867 N N . VAL A 1 110 ? -7.853 15.155 -7.956 1.00 85.06 110 VAL A N 1
ATOM 868 C CA . VAL A 1 110 ? -8.062 14.644 -6.594 1.00 85.06 110 VAL A CA 1
ATOM 869 C C . VAL A 1 110 ? -9.516 14.794 -6.125 1.00 85.06 110 VAL A C 1
ATOM 871 O O . VAL A 1 110 ? -9.828 14.532 -4.958 1.00 85.06 110 VAL A O 1
ATOM 874 N N . GLY A 1 111 ? -10.426 15.195 -7.019 1.00 78.88 111 GLY A N 1
ATOM 875 C CA . GLY A 1 111 ? -11.850 15.341 -6.747 1.00 78.88 111 GLY A CA 1
ATOM 876 C C . GLY A 1 111 ? -12.454 14.079 -6.124 1.00 78.88 111 GLY A C 1
ATOM 877 O O . GLY A 1 111 ? -12.334 12.970 -6.638 1.00 78.88 111 GLY A O 1
ATOM 878 N N . GLY A 1 112 ? -13.102 14.233 -4.965 1.00 72.69 112 GLY A N 1
ATOM 879 C CA . GLY A 1 112 ? -13.730 13.121 -4.239 1.00 72.69 112 GLY A CA 1
ATOM 880 C C . GLY A 1 112 ? -12.793 12.306 -3.336 1.00 72.69 112 GLY A C 1
ATOM 881 O O . GLY A 1 112 ? -13.284 11.486 -2.557 1.00 72.69 112 GLY A O 1
ATOM 882 N N . ALA A 1 113 ? -11.483 12.574 -3.355 1.00 76.62 113 ALA A N 1
ATOM 883 C CA . ALA A 1 113 ? -10.500 11.933 -2.478 1.00 76.62 113 ALA A CA 1
ATOM 884 C C . ALA A 1 113 ? -10.444 12.536 -1.064 1.00 76.62 113 ALA A C 1
ATOM 886 O O . ALA A 1 113 ? -9.769 12.006 -0.181 1.00 76.62 113 ALA A O 1
ATOM 887 N N . GLU A 1 114 ? -11.150 13.638 -0.826 1.00 77.12 114 GLU A N 1
ATOM 888 C CA . GLU A 1 114 ? -11.182 14.327 0.461 1.00 77.12 114 GLU A CA 1
ATOM 889 C C . GLU A 1 114 ? -11.817 13.464 1.564 1.00 77.12 114 GLU A C 1
ATOM 891 O O . GLU A 1 114 ? -12.862 12.818 1.396 1.00 77.12 114 GLU A O 1
ATOM 896 N N . THR A 1 115 ? -11.205 13.471 2.748 1.00 71.12 115 THR A N 1
ATOM 897 C CA . THR A 1 115 ? -11.725 12.728 3.898 1.00 71.12 115 THR A CA 1
ATOM 898 C C . THR A 1 115 ? -12.971 13.407 4.468 1.00 71.12 115 THR A C 1
ATOM 900 O O . THR A 1 115 ? -13.009 14.619 4.670 1.00 71.12 115 THR A O 1
ATOM 903 N N . ARG A 1 116 ? -14.005 12.632 4.835 1.00 67.94 116 ARG A N 1
ATOM 904 C CA . ARG A 1 116 ? -15.137 13.176 5.612 1.00 67.94 116 ARG A CA 1
ATOM 905 C C . ARG A 1 116 ? -14.774 13.141 7.095 1.00 67.94 116 ARG A C 1
ATOM 907 O O . ARG A 1 116 ? -14.993 12.136 7.779 1.00 67.94 116 ARG A O 1
ATOM 914 N N . GLY A 1 117 ? -14.174 14.224 7.580 1.00 75.06 117 GLY A N 1
ATOM 915 C CA . GLY A 1 117 ? -13.535 14.247 8.895 1.00 75.06 117 GLY A CA 1
ATOM 916 C C . GLY A 1 117 ? -12.338 13.299 8.901 1.00 75.06 117 GLY A C 1
ATOM 917 O O . GLY A 1 117 ? -11.422 13.461 8.105 1.00 75.06 117 GLY A O 1
ATOM 918 N N . SER A 1 118 ? -12.362 12.277 9.757 1.00 73.25 118 SER A N 1
ATOM 919 C CA . SER A 1 118 ? -11.300 11.268 9.835 1.00 73.25 118 SER A CA 1
ATOM 920 C C . SER A 1 118 ? -11.532 10.031 8.968 1.00 73.25 118 SER A C 1
ATOM 922 O O . SER A 1 118 ? -10.677 9.150 8.963 1.00 73.25 118 SER A O 1
ATOM 924 N N . ARG A 1 119 ? -12.664 9.903 8.263 1.00 78.88 119 ARG A N 1
ATOM 925 C CA . ARG A 1 119 ? -12.958 8.690 7.484 1.00 78.88 119 ARG A CA 1
ATOM 926 C C . ARG A 1 119 ? -12.466 8.784 6.041 1.00 78.88 119 ARG A C 1
ATOM 928 O O . ARG A 1 119 ? -12.771 9.762 5.358 1.00 78.88 119 ARG A O 1
ATOM 935 N N . LEU A 1 120 ? -11.773 7.736 5.593 1.00 76.19 120 LEU A N 1
ATOM 936 C CA . LEU A 1 120 ? -11.479 7.495 4.179 1.00 76.19 120 LEU A CA 1
ATOM 937 C C . LEU A 1 120 ? -12.790 7.214 3.432 1.00 76.19 120 LEU A C 1
ATOM 939 O O . LEU A 1 120 ? -13.622 6.440 3.913 1.00 76.19 120 LEU A O 1
ATOM 943 N N . ARG A 1 121 ? -12.982 7.868 2.284 1.00 71.62 121 ARG A N 1
ATOM 944 C CA . ARG A 1 121 ? -14.072 7.569 1.345 1.00 71.62 121 ARG A CA 1
ATOM 945 C C . ARG A 1 121 ? -13.688 6.409 0.425 1.00 71.62 121 ARG A C 1
ATOM 947 O O . ARG A 1 121 ? -12.543 5.960 0.430 1.00 71.62 121 A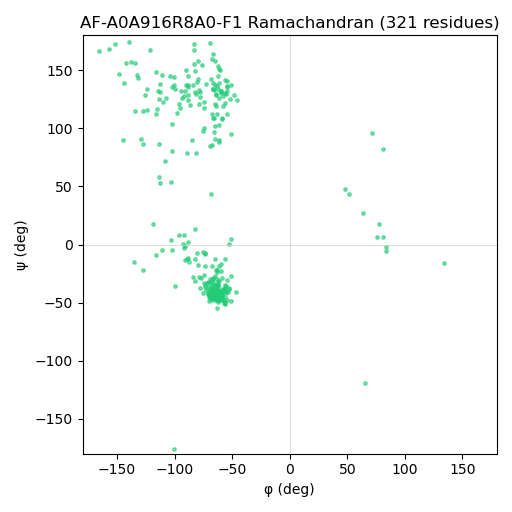RG A O 1
ATOM 954 N N . GLU A 1 122 ? -14.654 5.948 -0.366 1.00 71.62 122 GLU A N 1
ATOM 955 C CA . GLU A 1 122 ? -14.353 5.172 -1.569 1.00 71.62 122 GLU A CA 1
ATOM 956 C C . GLU A 1 122 ? -13.459 6.020 -2.478 1.00 71.62 122 GLU A C 1
ATOM 958 O O . GLU A 1 122 ? -13.816 7.135 -2.856 1.00 71.62 122 GLU A O 1
ATOM 963 N N . LEU A 1 123 ? -12.261 5.508 -2.743 1.00 80.69 123 LEU A N 1
ATOM 964 C CA . LEU A 1 123 ? -11.247 6.136 -3.579 1.00 80.69 123 LEU A CA 1
ATOM 965 C C . LEU A 1 123 ? -11.212 5.433 -4.928 1.00 80.69 123 LEU A C 1
ATOM 967 O O . LEU A 1 123 ? -11.345 4.209 -4.987 1.00 80.69 123 LEU A O 1
ATOM 971 N N . ASN A 1 124 ? -10.957 6.192 -5.996 1.00 85.81 124 ASN A N 1
ATOM 972 C CA . ASN A 1 124 ? -10.570 5.594 -7.268 1.00 85.81 124 ASN A CA 1
ATOM 973 C C . ASN A 1 124 ? -9.326 4.705 -7.034 1.00 85.81 124 ASN A C 1
ATOM 975 O O . ASN A 1 124 ? -8.360 5.186 -6.430 1.00 85.81 124 ASN A O 1
ATOM 979 N N . PRO A 1 125 ? -9.322 3.437 -7.490 1.00 85.56 125 PRO A N 1
ATOM 980 C CA . PRO A 1 125 ? -8.188 2.534 -7.316 1.00 85.56 125 PRO A CA 1
ATOM 981 C C . PRO A 1 125 ? -6.840 3.086 -7.791 1.00 85.56 125 PRO A C 1
ATOM 983 O O . PRO A 1 125 ? -5.829 2.862 -7.126 1.00 85.56 125 PRO A O 1
ATOM 986 N N . ASP A 1 126 ? -6.810 3.832 -8.900 1.00 87.00 126 ASP A N 1
ATOM 987 C CA . ASP A 1 126 ? -5.564 4.412 -9.420 1.00 87.00 126 ASP A CA 1
ATOM 988 C C . ASP A 1 126 ? -5.073 5.536 -8.504 1.00 87.00 126 ASP A C 1
ATOM 990 O O . ASP A 1 126 ? -3.904 5.569 -8.126 1.00 87.00 126 ASP A O 1
ATOM 994 N N . LEU A 1 127 ? -5.986 6.388 -8.035 1.00 89.69 127 LEU A N 1
ATOM 995 C CA . LEU A 1 127 ? -5.652 7.447 -7.088 1.00 89.69 127 LEU A CA 1
ATOM 996 C C . LEU A 1 127 ? -5.170 6.876 -5.745 1.00 89.69 127 LEU A C 1
ATOM 998 O O . LEU A 1 127 ? -4.193 7.361 -5.175 1.00 89.69 127 LEU A O 1
ATOM 1002 N N . ALA A 1 128 ? -5.794 5.799 -5.260 1.00 88.31 128 ALA A N 1
ATOM 1003 C CA . ALA A 1 128 ? -5.342 5.086 -4.068 1.00 88.31 128 ALA A CA 1
ATOM 1004 C C . ALA A 1 128 ? -3.924 4.512 -4.243 1.00 88.31 128 ALA A C 1
ATOM 1006 O O . ALA A 1 128 ? -3.115 4.609 -3.317 1.00 88.31 128 ALA A O 1
ATOM 1007 N N . ALA A 1 129 ? -3.607 3.957 -5.420 1.00 89.19 129 ALA A N 1
ATOM 1008 C CA . ALA A 1 129 ? -2.265 3.483 -5.748 1.00 89.19 129 ALA A CA 1
ATOM 1009 C C . ALA A 1 129 ? -1.255 4.640 -5.765 1.00 89.19 129 ALA A C 1
ATOM 1011 O O . ALA A 1 129 ? -0.219 4.552 -5.110 1.00 89.19 129 ALA A O 1
ATOM 1012 N N . GLN A 1 130 ? -1.576 5.757 -6.423 1.00 91.56 130 GLN A N 1
ATOM 1013 C CA . GLN A 1 130 ? -0.710 6.938 -6.475 1.00 91.56 130 GLN A CA 1
ATOM 1014 C C . GLN A 1 130 ? -0.416 7.519 -5.081 1.00 91.56 130 GLN A C 1
ATOM 1016 O O . GLN A 1 130 ? 0.745 7.758 -4.745 1.00 91.56 130 GLN A O 1
ATOM 1021 N N . ILE A 1 131 ? -1.438 7.683 -4.232 1.00 91.81 131 ILE A N 1
ATOM 1022 C CA . ILE A 1 131 ? -1.278 8.153 -2.844 1.00 91.81 131 ILE A CA 1
ATOM 1023 C C . ILE A 1 131 ? -0.376 7.194 -2.055 1.00 91.81 131 ILE A C 1
ATOM 1025 O O . ILE A 1 131 ? 0.535 7.628 -1.347 1.00 91.81 131 ILE A O 1
ATOM 1029 N N . LEU A 1 132 ? -0.607 5.886 -2.187 1.00 90.31 132 LEU A N 1
ATOM 1030 C CA . LEU A 1 132 ? 0.181 4.850 -1.524 1.00 90.31 132 LEU A CA 1
ATOM 1031 C C . LEU A 1 132 ? 1.658 4.891 -1.942 1.00 90.31 132 LEU A C 1
ATOM 1033 O O . LEU A 1 132 ? 2.533 4.758 -1.083 1.00 90.31 132 LEU A O 1
ATOM 1037 N N . LEU A 1 133 ? 1.950 5.080 -3.231 1.00 89.25 133 LEU A N 1
ATOM 1038 C CA . LEU A 1 133 ? 3.324 5.199 -3.725 1.00 89.25 133 LEU A CA 1
ATOM 1039 C C . LEU A 1 133 ? 3.990 6.481 -3.208 1.00 89.25 133 LEU A C 1
ATOM 1041 O O . LEU A 1 133 ? 5.122 6.435 -2.726 1.00 89.25 133 LEU A O 1
ATOM 1045 N N . LEU A 1 134 ? 3.276 7.611 -3.225 1.00 90.44 134 LEU A N 1
ATOM 1046 C CA . LEU A 1 134 ? 3.805 8.882 -2.728 1.00 90.44 134 LEU A CA 1
ATOM 1047 C C . LEU A 1 134 ? 4.140 8.841 -1.241 1.00 90.44 134 LEU A C 1
ATOM 1049 O O . LEU A 1 134 ? 5.212 9.297 -0.861 1.00 90.44 134 LEU A O 1
ATOM 1053 N N . ILE A 1 135 ? 3.278 8.265 -0.399 1.00 89.94 135 ILE A N 1
ATOM 1054 C CA . ILE A 1 135 ? 3.559 8.147 1.041 1.00 89.94 135 ILE A CA 1
ATOM 1055 C C . ILE A 1 135 ? 4.870 7.390 1.281 1.00 89.94 135 ILE A C 1
ATOM 1057 O O . ILE A 1 135 ? 5.636 7.754 2.173 1.00 89.94 135 ILE A O 1
ATOM 1061 N N . GLN A 1 136 ? 5.145 6.362 0.480 1.00 84.69 136 GLN A N 1
ATOM 1062 C CA . GLN A 1 136 ? 6.354 5.554 0.617 1.00 84.69 136 GLN A CA 1
ATOM 1063 C C . GLN A 1 136 ? 7.600 6.275 0.103 1.00 84.69 136 GLN A C 1
ATOM 1065 O O . GLN A 1 136 ? 8.628 6.249 0.775 1.00 84.69 136 GLN A O 1
ATOM 1070 N N . ASN A 1 137 ? 7.494 6.971 -1.029 1.00 85.94 137 ASN A N 1
ATOM 1071 C CA . ASN A 1 137 ? 8.636 7.635 -1.656 1.00 85.94 137 ASN A CA 1
ATOM 1072 C C . ASN A 1 137 ? 8.949 9.013 -1.046 1.00 85.94 137 ASN A C 1
ATOM 1074 O O . ASN A 1 137 ? 10.106 9.415 -1.014 1.00 85.94 137 ASN A O 1
ATOM 1078 N N . ARG A 1 138 ? 7.937 9.741 -0.556 1.00 88.31 138 ARG A N 1
ATOM 1079 C CA . ARG A 1 138 ? 8.049 11.139 -0.095 1.00 88.31 138 ARG A CA 1
ATOM 1080 C C . ARG A 1 138 ? 7.777 11.337 1.393 1.00 88.31 138 ARG A C 1
ATOM 1082 O O . ARG A 1 138 ? 8.029 12.422 1.906 1.00 88.31 138 ARG A O 1
ATOM 1089 N N . GLY A 1 139 ? 7.298 10.320 2.114 1.00 87.44 139 GLY A N 1
ATOM 1090 C CA . GLY A 1 139 ? 6.845 10.473 3.502 1.00 87.44 139 GLY A CA 1
ATOM 1091 C C . GLY A 1 139 ? 7.890 11.071 4.450 1.00 87.44 139 GLY A C 1
ATOM 1092 O O . GLY A 1 139 ? 7.563 11.923 5.274 1.00 87.44 139 GLY A O 1
ATOM 1093 N N . HIS A 1 140 ? 9.154 10.672 4.320 1.00 87.31 140 HIS A N 1
ATOM 1094 C CA . HIS A 1 140 ? 10.242 11.253 5.110 1.00 87.31 140 HIS A CA 1
ATOM 1095 C C . HIS A 1 140 ? 10.534 12.709 4.735 1.00 87.31 140 HIS A C 1
ATOM 1097 O O . HIS A 1 140 ? 10.762 13.542 5.614 1.00 87.31 140 HIS A O 1
ATOM 1103 N N . ASP A 1 141 ? 10.508 13.022 3.442 1.00 87.81 141 ASP A N 1
ATOM 1104 C CA . ASP A 1 141 ? 10.784 14.369 2.954 1.00 87.81 141 ASP A CA 1
ATOM 1105 C C . ASP A 1 141 ? 9.672 15.326 3.368 1.00 87.81 141 ASP A C 1
ATOM 1107 O O . ASP A 1 141 ? 9.963 16.417 3.835 1.00 87.81 141 ASP A O 1
ATOM 1111 N N . TRP A 1 142 ? 8.409 14.894 3.366 1.00 93.00 142 TRP A N 1
ATOM 1112 C CA . TRP A 1 142 ? 7.304 15.695 3.898 1.00 93.00 142 TRP A CA 1
ATOM 1113 C C . TRP A 1 142 ? 7.449 16.020 5.388 1.00 93.00 142 TRP A C 1
ATOM 1115 O O . TRP A 1 142 ? 7.012 17.084 5.825 1.00 93.00 142 TRP A O 1
ATOM 1125 N N . VAL A 1 143 ? 8.069 15.135 6.172 1.00 89.69 143 VAL A N 1
ATOM 1126 C CA . VAL A 1 143 ? 8.397 15.417 7.576 1.00 89.69 143 VAL A CA 1
ATOM 1127 C C . VAL A 1 143 ? 9.521 16.453 7.674 1.00 89.69 143 VAL A C 1
ATOM 1129 O O . VAL A 1 143 ? 9.413 17.397 8.453 1.00 89.69 143 VAL A O 1
ATOM 1132 N N . LYS A 1 144 ? 10.566 16.339 6.846 1.00 89.06 144 LYS A N 1
ATOM 1133 C CA . LYS A 1 144 ? 11.658 17.329 6.778 1.00 89.06 144 LYS A CA 1
ATOM 1134 C C . LYS A 1 144 ? 11.198 18.703 6.288 1.00 89.06 144 LYS A C 1
ATOM 1136 O O . LYS A 1 144 ? 11.649 19.718 6.803 1.00 89.06 144 LYS A O 1
ATOM 1141 N N . GLU A 1 145 ? 10.305 18.725 5.306 1.00 90.81 145 GLU A N 1
ATOM 1142 C CA . GLU A 1 145 ? 9.703 19.923 4.712 1.00 90.81 145 GLU A CA 1
ATOM 1143 C C . GLU A 1 145 ? 8.658 20.573 5.643 1.00 90.81 145 GLU A C 1
ATOM 1145 O O . GLU A 1 145 ? 8.144 21.643 5.334 1.00 90.81 145 GLU A O 1
ATOM 1150 N N . GLY A 1 146 ? 8.302 19.933 6.765 1.00 90.25 146 GLY A N 1
ATOM 1151 C CA . GLY A 1 146 ? 7.303 20.439 7.711 1.00 90.25 146 GLY A CA 1
ATOM 1152 C C . GLY A 1 146 ? 5.846 20.284 7.256 1.00 90.25 146 GLY A C 1
ATOM 1153 O O . GLY A 1 146 ? 4.940 20.740 7.951 1.00 90.25 146 GLY A O 1
ATOM 1154 N N . LYS A 1 147 ? 5.589 19.603 6.130 1.00 90.50 147 LYS A N 1
ATOM 1155 C CA . LYS A 1 147 ? 4.232 19.244 5.668 1.00 90.50 147 LYS A CA 1
ATOM 1156 C C . LYS A 1 147 ? 3.553 18.243 6.605 1.00 90.50 147 LYS A C 1
ATOM 1158 O O . LYS A 1 147 ? 2.331 18.231 6.727 1.00 90.50 147 LYS A O 1
ATOM 1163 N N . VAL A 1 148 ? 4.348 17.411 7.275 1.00 92.00 148 VAL A N 1
ATOM 1164 C CA . VAL A 1 148 ? 3.906 16.522 8.352 1.00 92.00 148 VAL A CA 1
ATOM 1165 C C . VAL A 1 148 ? 4.586 16.960 9.644 1.00 92.00 148 VAL A C 1
ATOM 1167 O O . VAL A 1 148 ? 5.806 16.893 9.774 1.00 92.00 148 VAL A O 1
ATOM 1170 N N . VAL A 1 149 ? 3.786 17.393 10.617 1.00 92.31 149 VAL A N 1
ATOM 1171 C CA . VAL A 1 149 ? 4.249 17.947 11.895 1.00 92.31 149 VAL A CA 1
ATOM 1172 C C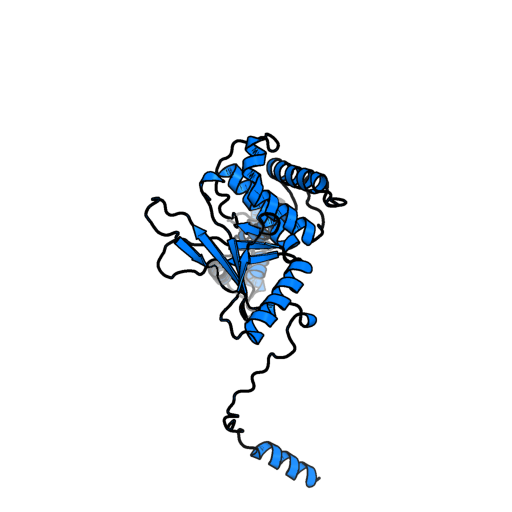 . VAL A 1 149 ? 4.609 16.803 12.843 1.00 92.31 149 VAL A C 1
ATOM 1174 O O . VAL A 1 149 ? 3.827 16.415 13.715 1.00 92.31 149 VAL A O 1
ATOM 1177 N N . ALA A 1 150 ? 5.786 16.215 12.638 1.00 90.25 150 ALA A N 1
ATOM 1178 C CA . ALA A 1 150 ? 6.318 15.128 13.450 1.00 90.25 150 ALA A CA 1
ATOM 1179 C C . ALA A 1 150 ? 7.852 15.054 13.358 1.00 90.25 150 ALA A C 1
ATOM 1181 O O . ALA A 1 150 ? 8.454 15.652 12.478 1.00 90.25 150 ALA A O 1
ATOM 1182 N N . ASN A 1 151 ? 8.485 14.266 14.229 1.00 88.88 151 ASN A N 1
ATOM 1183 C CA . ASN A 1 151 ? 9.891 13.884 14.073 1.00 88.88 151 ASN A CA 1
ATOM 1184 C C . ASN A 1 151 ? 9.957 12.481 13.479 1.00 88.88 151 ASN A C 1
ATOM 1186 O O . ASN A 1 151 ? 9.264 11.585 13.966 1.00 88.88 151 ASN A O 1
ATOM 1190 N N . TRP A 1 152 ? 10.800 12.261 12.468 1.00 87.00 152 TRP A N 1
ATOM 1191 C CA . TRP A 1 152 ? 10.916 10.944 11.847 1.00 87.00 152 TRP A CA 1
ATOM 1192 C C . TRP A 1 152 ? 11.480 9.910 12.827 1.00 87.00 152 TRP A C 1
ATOM 1194 O O . TRP A 1 152 ? 12.677 9.862 13.096 1.00 87.00 152 TRP A O 1
ATOM 1204 N N . ASN A 1 153 ? 10.595 9.084 13.381 1.00 85.88 153 ASN A N 1
ATOM 1205 C CA . ASN A 1 153 ? 10.912 8.028 14.334 1.00 85.88 153 ASN A CA 1
ATOM 1206 C C . ASN A 1 153 ? 10.089 6.769 14.024 1.00 85.88 153 ASN A C 1
ATOM 1208 O O . ASN A 1 153 ? 9.190 6.790 13.180 1.00 85.88 153 ASN A O 1
ATOM 1212 N N . HIS A 1 154 ? 10.363 5.676 14.738 1.00 82.88 154 HIS A N 1
ATOM 1213 C CA . HIS A 1 154 ? 9.680 4.397 14.527 1.00 82.88 154 HIS A CA 1
ATOM 1214 C C . HIS A 1 154 ? 8.145 4.499 14.640 1.00 82.88 154 HIS A C 1
ATOM 1216 O O . HIS A 1 154 ? 7.418 3.857 13.887 1.00 82.88 154 HIS A O 1
ATOM 1222 N N . SER A 1 155 ? 7.620 5.339 15.537 1.00 84.62 155 SER A N 1
ATOM 1223 C CA . SER A 1 155 ? 6.172 5.533 15.695 1.00 84.62 155 SER A CA 1
ATOM 1224 C C . SER A 1 155 ? 5.540 6.231 14.488 1.00 84.62 155 SER A C 1
ATOM 1226 O O . SER A 1 155 ? 4.449 5.858 14.052 1.00 84.62 155 SER A O 1
ATOM 1228 N N . VAL A 1 156 ? 6.225 7.225 13.920 1.00 87.25 156 VAL A N 1
ATOM 1229 C CA . VAL A 1 156 ? 5.788 7.937 12.709 1.00 87.25 156 VAL A CA 1
ATOM 1230 C C . VAL A 1 156 ? 5.857 7.019 11.492 1.00 87.25 156 VAL A C 1
ATOM 1232 O O . VAL A 1 156 ? 4.884 6.942 10.740 1.00 87.25 156 VAL A O 1
ATOM 1235 N N . GLN A 1 157 ? 6.938 6.246 11.363 1.00 83.81 157 GLN A N 1
ATOM 1236 C CA . GLN A 1 157 ? 7.081 5.202 10.345 1.00 83.81 157 GLN A CA 1
ATOM 1237 C C . GLN A 1 157 ? 5.945 4.176 10.444 1.00 83.81 157 GLN A C 1
ATOM 1239 O O . GLN A 1 157 ? 5.260 3.911 9.461 1.00 83.81 157 GLN A O 1
ATOM 1244 N N . ALA A 1 158 ? 5.658 3.666 11.644 1.00 81.88 158 ALA A N 1
ATOM 1245 C CA . ALA A 1 158 ? 4.554 2.736 11.865 1.00 81.88 158 ALA A CA 1
ATOM 1246 C C . ALA A 1 158 ? 3.188 3.362 11.529 1.00 81.88 158 ALA A C 1
ATOM 1248 O O . ALA A 1 158 ? 2.303 2.686 11.007 1.00 81.88 158 ALA A O 1
ATOM 1249 N N . SER A 1 159 ? 2.989 4.656 11.798 1.00 87.94 159 SER A N 1
ATOM 1250 C CA . SER A 1 159 ? 1.755 5.362 11.435 1.00 87.94 159 SER A CA 1
ATOM 1251 C C . SER A 1 159 ? 1.574 5.472 9.918 1.00 87.94 159 SER A C 1
ATOM 1253 O O . SER A 1 159 ? 0.464 5.228 9.431 1.00 87.94 159 SER A O 1
ATOM 1255 N N . ALA A 1 160 ? 2.643 5.796 9.183 1.00 87.44 160 ALA A N 1
ATOM 1256 C CA . ALA A 1 160 ? 2.654 5.840 7.722 1.00 87.44 160 ALA A CA 1
ATOM 1257 C C . ALA A 1 160 ? 2.454 4.440 7.110 1.00 87.44 160 ALA A C 1
ATOM 1259 O O . ALA A 1 160 ? 1.589 4.269 6.254 1.00 87.44 160 ALA A O 1
ATOM 1260 N N . ALA A 1 161 ? 3.134 3.412 7.628 1.00 81.75 161 ALA A N 1
ATOM 1261 C CA . ALA A 1 161 ? 2.943 2.018 7.213 1.00 81.75 161 ALA A CA 1
ATOM 1262 C C . ALA A 1 161 ? 1.499 1.536 7.435 1.00 81.75 161 ALA A C 1
ATOM 1264 O O . ALA A 1 161 ? 0.900 0.891 6.575 1.00 81.75 161 ALA A O 1
ATOM 1265 N N . ASN A 1 162 ? 0.892 1.893 8.570 1.00 83.69 162 ASN A N 1
ATOM 1266 C CA . ASN A 1 162 ? -0.510 1.577 8.844 1.00 83.69 162 ASN A CA 1
ATOM 1267 C C . ASN A 1 162 ? -1.480 2.325 7.916 1.00 83.69 162 ASN A C 1
ATOM 1269 O O . ASN A 1 162 ? -2.563 1.813 7.647 1.00 83.69 162 ASN A O 1
ATOM 1273 N N . LEU A 1 163 ? -1.129 3.527 7.445 1.00 87.31 163 LEU A N 1
ATOM 1274 C CA . LEU A 1 163 ? -1.912 4.236 6.429 1.00 87.31 163 LEU A CA 1
ATOM 1275 C C . LEU A 1 163 ? -1.811 3.527 5.074 1.00 87.31 163 LEU A C 1
ATOM 1277 O O . LEU A 1 163 ? -2.841 3.260 4.464 1.00 87.31 163 LEU A O 1
ATOM 1281 N N . VAL A 1 164 ? -0.604 3.136 4.658 1.00 86.06 164 VAL A N 1
ATOM 1282 C CA . VAL A 1 164 ? -0.383 2.311 3.458 1.00 86.06 164 VAL A CA 1
ATOM 1283 C C . VAL A 1 164 ? -1.219 1.032 3.528 1.00 86.06 164 VAL A C 1
ATOM 1285 O O . VAL A 1 164 ? -1.972 0.744 2.604 1.00 86.06 164 VAL A O 1
ATOM 1288 N N . GLY A 1 165 ? -1.205 0.323 4.661 1.00 81.75 165 GLY A N 1
ATOM 1289 C CA . GLY A 1 165 ? -2.020 -0.878 4.863 1.00 81.75 165 GLY A CA 1
ATOM 1290 C C . GLY A 1 165 ? -3.534 -0.655 4.725 1.00 81.75 165 GLY A C 1
ATOM 1291 O O . GLY A 1 165 ? -4.243 -1.571 4.317 1.00 81.75 165 GLY A O 1
ATOM 1292 N N . LYS A 1 166 ? -4.038 0.553 5.015 1.00 83.94 166 LYS A N 1
ATOM 1293 C CA . LYS A 1 166 ? -5.447 0.927 4.780 1.00 83.94 166 LYS A CA 1
ATOM 1294 C C . LYS A 1 166 ? -5.740 1.237 3.310 1.00 83.94 166 LYS A C 1
ATOM 1296 O O . LYS A 1 166 ? -6.870 1.039 2.878 1.00 83.94 166 LYS A O 1
ATOM 1301 N N . LEU A 1 167 ? -4.747 1.711 2.557 1.00 85.12 167 LEU A N 1
ATOM 1302 C CA . LEU A 1 167 ? -4.869 2.048 1.137 1.00 85.12 167 LEU A CA 1
ATOM 1303 C C . LEU A 1 167 ? -4.691 0.830 0.219 1.00 85.12 167 LEU A C 1
ATOM 1305 O O . LEU A 1 167 ? -5.302 0.798 -0.843 1.00 85.12 167 LEU A O 1
ATOM 1309 N N . VAL A 1 168 ? -3.928 -0.193 0.629 1.00 83.62 168 VAL A N 1
ATOM 1310 C CA . V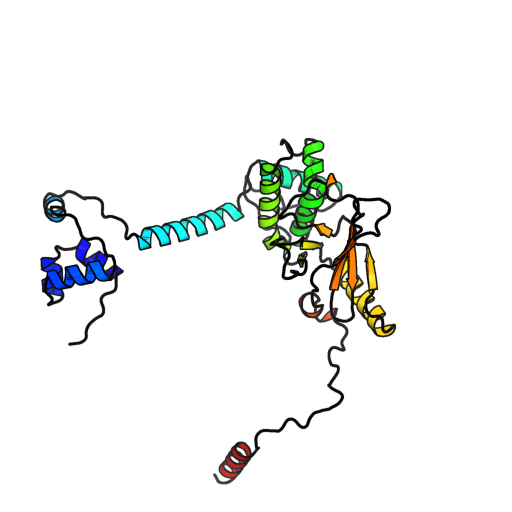AL A 1 168 ? -3.687 -1.412 -0.174 1.00 83.62 168 VAL A CA 1
ATOM 1311 C C . VAL A 1 168 ? -4.984 -2.057 -0.697 1.00 83.62 168 VAL A C 1
ATOM 1313 O O . VAL A 1 168 ? -5.051 -2.317 -1.897 1.00 83.62 168 VAL A O 1
ATOM 1316 N N . PRO A 1 169 ? -6.038 -2.293 0.115 1.00 80.75 169 PRO A N 1
ATOM 1317 C CA . PRO A 1 169 ? -7.279 -2.885 -0.391 1.00 80.75 169 PRO A CA 1
ATOM 1318 C C . PRO A 1 169 ? -7.986 -2.028 -1.447 1.00 80.75 169 PRO A C 1
ATOM 1320 O O . PRO A 1 169 ? -8.624 -2.583 -2.336 1.00 80.75 169 PRO A O 1
ATOM 1323 N N . LEU A 1 170 ? -7.857 -0.699 -1.357 1.00 82.12 170 LEU A N 1
ATOM 1324 C CA . LEU A 1 170 ? -8.445 0.252 -2.306 1.00 82.12 170 LEU A CA 1
ATOM 1325 C C . LEU A 1 170 ? -7.626 0.321 -3.603 1.00 82.12 170 LEU A C 1
ATOM 1327 O O . LEU A 1 170 ? -8.190 0.402 -4.686 1.00 82.12 170 LEU A O 1
ATOM 1331 N N . ALA A 1 171 ? -6.300 0.235 -3.488 1.00 84.31 171 ALA A N 1
ATOM 1332 C CA . ALA A 1 171 ? -5.361 0.285 -4.605 1.00 84.31 171 ALA A CA 1
ATOM 1333 C C . ALA A 1 171 ? -5.235 -1.042 -5.370 1.00 84.31 171 ALA A C 1
ATOM 1335 O O . ALA A 1 171 ? -4.746 -1.047 -6.495 1.00 84.31 171 ALA A O 1
ATOM 1336 N N . ARG A 1 172 ? -5.663 -2.169 -4.781 1.00 81.81 172 ARG A N 1
ATOM 1337 C CA . ARG A 1 172 ? -5.448 -3.532 -5.302 1.00 81.81 172 ARG A CA 1
ATOM 1338 C C . ARG A 1 172 ? -5.743 -3.716 -6.803 1.00 81.81 172 ARG A C 1
ATOM 1340 O O . ARG A 1 172 ? -4.948 -4.398 -7.441 1.00 81.81 172 ARG A O 1
ATOM 1347 N N . PRO A 1 173 ? -6.811 -3.141 -7.394 1.00 83.38 173 PRO A N 1
ATOM 1348 C CA . PRO A 1 173 ? -7.062 -3.275 -8.834 1.00 83.38 173 PRO A CA 1
ATOM 1349 C C . PRO A 1 173 ? -5.987 -2.650 -9.738 1.00 83.38 173 PRO A C 1
ATOM 1351 O O . PRO A 1 173 ? -5.865 -3.047 -10.888 1.00 83.38 173 PRO A O 1
ATOM 1354 N N . GLN A 1 174 ? -5.232 -1.672 -9.231 1.00 84.56 174 GLN A N 1
ATOM 1355 C CA . GLN A 1 174 ? -4.251 -0.870 -9.973 1.00 84.56 174 GLN A CA 1
ATOM 1356 C C . GLN A 1 174 ? -2.829 -1.036 -9.407 1.00 84.56 174 GLN A C 1
ATOM 1358 O O . GLN A 1 174 ? -1.953 -0.203 -9.647 1.00 84.56 174 GLN A O 1
ATOM 1363 N N . LEU A 1 175 ? -2.582 -2.089 -8.619 1.00 84.88 175 LEU A N 1
ATOM 1364 C CA . LEU A 1 175 ? -1.338 -2.271 -7.872 1.00 84.88 175 LEU A CA 1
ATOM 1365 C C . LEU A 1 175 ? -0.811 -3.703 -8.008 1.00 84.88 175 LEU A C 1
ATOM 1367 O O . LEU A 1 175 ? -1.406 -4.647 -7.488 1.00 84.88 175 LEU A O 1
ATOM 1371 N N . LEU A 1 176 ? 0.350 -3.852 -8.644 1.00 85.00 176 LEU A N 1
ATOM 1372 C CA . LEU A 1 176 ? 1.159 -5.066 -8.572 1.00 85.00 176 LEU A CA 1
ATOM 1373 C C . LEU A 1 176 ? 2.031 -5.023 -7.319 1.00 85.00 176 LEU A C 1
ATOM 1375 O O . LEU A 1 176 ? 2.629 -3.995 -7.001 1.00 85.00 176 LEU A O 1
ATOM 1379 N N . MET A 1 177 ? 2.124 -6.152 -6.623 1.00 84.06 177 MET A N 1
ATOM 1380 C CA . MET A 1 177 ? 2.980 -6.318 -5.452 1.00 84.06 177 MET A CA 1
ATOM 1381 C C . MET A 1 177 ? 3.916 -7.502 -5.686 1.00 84.06 177 MET A C 1
ATOM 1383 O O . MET A 1 177 ? 3.463 -8.637 -5.806 1.00 84.06 177 MET A O 1
ATOM 1387 N N . PHE A 1 178 ? 5.214 -7.225 -5.741 1.00 80.19 178 PHE A N 1
ATOM 1388 C CA . PHE A 1 178 ? 6.263 -8.220 -5.920 1.00 80.19 178 PHE A CA 1
ATOM 1389 C C . PHE A 1 178 ? 6.935 -8.497 -4.582 1.00 80.19 178 PHE A C 1
ATOM 1391 O O . PHE A 1 178 ? 7.710 -7.671 -4.117 1.00 80.19 178 PHE A O 1
ATOM 1398 N N . GLU A 1 179 ? 6.642 -9.621 -3.941 1.00 75.00 179 GLU A N 1
ATOM 1399 C CA . GLU A 1 179 ? 7.288 -9.998 -2.678 1.00 75.00 179 GLU A CA 1
ATOM 1400 C C . GLU A 1 179 ? 8.667 -10.610 -2.948 1.00 75.00 179 GLU A C 1
ATOM 1402 O O . GLU A 1 179 ? 8.807 -11.380 -3.888 1.00 75.00 179 GLU A O 1
ATOM 1407 N N . SER A 1 180 ? 9.694 -10.300 -2.153 1.00 66.81 180 SER A N 1
ATOM 1408 C CA . SER A 1 180 ? 11.001 -10.968 -2.269 1.00 66.81 180 SER A CA 1
ATOM 1409 C C . SER A 1 180 ? 10.897 -12.474 -2.003 1.00 66.81 180 SER A C 1
ATOM 1411 O O . SER A 1 180 ? 10.248 -12.872 -1.026 1.00 66.81 180 SER A O 1
ATOM 1413 N N . ASP A 1 181 ? 11.604 -13.292 -2.784 1.00 54.78 181 ASP A N 1
ATOM 1414 C CA . ASP A 1 181 ? 11.681 -14.731 -2.532 1.00 54.78 181 ASP A CA 1
ATOM 1415 C C . ASP A 1 181 ? 12.272 -15.013 -1.141 1.00 54.78 181 ASP A C 1
ATOM 1417 O O . ASP A 1 181 ? 13.281 -14.443 -0.720 1.00 54.78 181 ASP A O 1
ATOM 1421 N N . ARG A 1 182 ? 11.604 -15.889 -0.383 1.00 52.12 182 ARG A N 1
ATOM 1422 C CA . ARG A 1 182 ? 12.084 -16.338 0.927 1.00 52.12 182 ARG A CA 1
ATOM 1423 C C . ARG A 1 182 ? 13.236 -17.316 0.712 1.00 52.12 182 ARG A C 1
ATOM 1425 O O . ARG A 1 182 ? 12.980 -18.493 0.476 1.00 52.12 182 ARG A O 1
ATOM 1432 N N . GLU A 1 183 ? 14.484 -16.879 0.850 1.00 41.19 183 GLU A N 1
ATOM 1433 C CA . GLU A 1 183 ? 15.587 -17.833 1.003 1.00 41.19 183 GLU A CA 1
ATOM 1434 C C . GLU A 1 183 ? 15.425 -18.606 2.329 1.00 41.19 183 GLU A C 1
ATOM 1436 O O . GLU A 1 183 ? 15.398 -17.989 3.405 1.00 41.19 183 GLU A O 1
ATOM 1441 N N . PRO A 1 184 ? 15.313 -19.949 2.309 1.00 32.12 184 PRO A N 1
ATOM 1442 C CA . PRO A 1 184 ? 15.255 -20.742 3.529 1.00 32.12 184 PRO A CA 1
ATOM 1443 C C . PRO A 1 184 ? 16.604 -20.654 4.257 1.00 32.12 184 PRO A C 1
ATOM 1445 O O . PRO A 1 184 ? 17.594 -21.215 3.801 1.00 32.12 184 PRO A O 1
ATOM 1448 N N . GLY A 1 185 ? 16.659 -19.952 5.392 1.00 39.59 185 GLY A N 1
ATOM 1449 C CA . GLY A 1 185 ? 17.838 -19.942 6.274 1.00 39.59 185 GLY A CA 1
ATOM 1450 C C . GLY A 1 185 ? 18.295 -18.569 6.767 1.00 39.59 185 GLY A C 1
ATOM 1451 O O . GLY A 1 185 ? 19.002 -18.499 7.771 1.00 39.59 185 GLY A O 1
ATOM 1452 N N . ARG A 1 186 ? 17.852 -17.465 6.150 1.00 37.09 186 ARG A N 1
ATOM 1453 C CA . ARG A 1 186 ? 18.044 -16.114 6.708 1.00 37.09 186 ARG A CA 1
ATOM 1454 C C . ARG A 1 186 ? 16.793 -15.696 7.483 1.00 37.09 186 ARG A C 1
ATOM 1456 O O . ARG A 1 186 ? 15.703 -15.619 6.930 1.00 37.09 186 ARG A O 1
ATOM 1463 N N . TYR A 1 187 ? 16.956 -15.398 8.774 1.00 33.72 187 TYR A N 1
ATOM 1464 C CA . TYR A 1 187 ? 15.919 -14.897 9.694 1.00 33.72 187 TYR A CA 1
ATOM 1465 C C . TYR A 1 187 ? 15.455 -13.455 9.368 1.00 33.72 187 TYR A C 1
ATOM 1467 O O . TYR A 1 187 ? 15.271 -12.633 10.259 1.00 33.72 187 TYR A O 1
ATOM 1475 N N . MET A 1 188 ? 15.238 -13.123 8.094 1.00 37.50 188 MET A N 1
ATOM 1476 C CA . MET A 1 188 ? 14.510 -11.918 7.692 1.00 37.50 188 MET A CA 1
ATOM 1477 C C . MET A 1 188 ? 13.102 -12.346 7.285 1.00 37.50 188 MET A C 1
ATOM 1479 O O . MET A 1 188 ? 12.790 -12.557 6.116 1.00 37.50 188 MET A O 1
ATOM 1483 N N . ALA A 1 189 ? 12.244 -12.549 8.284 1.00 35.31 189 ALA A N 1
ATOM 1484 C CA . ALA A 1 189 ? 10.825 -12.752 8.042 1.00 35.31 189 ALA A CA 1
ATOM 1485 C C . ALA A 1 189 ? 10.258 -11.474 7.394 1.00 35.31 189 ALA A C 1
ATOM 1487 O O . ALA A 1 189 ? 10.173 -10.441 8.055 1.00 35.31 189 ALA A O 1
ATOM 1488 N N . ASN A 1 190 ? 9.853 -11.582 6.124 1.00 46.62 190 ASN A N 1
ATOM 1489 C CA . ASN A 1 190 ? 9.334 -10.528 5.235 1.00 46.62 190 ASN A CA 1
ATOM 1490 C C . ASN A 1 190 ? 10.431 -9.666 4.584 1.00 46.62 190 ASN A C 1
ATOM 1492 O O . ASN A 1 190 ? 10.720 -8.562 5.040 1.00 46.62 190 ASN A O 1
ATOM 1496 N N . GLY A 1 191 ? 11.030 -10.149 3.495 1.00 48.28 191 GLY A N 1
ATOM 1497 C CA . GLY A 1 191 ? 11.850 -9.276 2.661 1.00 48.28 191 GLY A CA 1
ATOM 1498 C C . GLY A 1 191 ? 11.006 -8.227 1.909 1.00 48.28 191 GLY A C 1
ATOM 1499 O O . GLY A 1 191 ? 9.773 -8.203 2.020 1.00 48.28 191 GLY A O 1
ATOM 1500 N N . PRO A 1 192 ? 11.670 -7.290 1.219 1.00 56.00 192 PRO A N 1
ATOM 1501 C CA . PRO A 1 192 ? 11.034 -6.112 0.648 1.00 56.00 192 PRO A CA 1
ATOM 1502 C C . PRO A 1 192 ? 10.027 -6.513 -0.430 1.00 56.00 192 PRO A C 1
ATOM 1504 O O . PRO A 1 192 ? 10.351 -7.270 -1.343 1.00 56.00 192 PRO A O 1
ATOM 1507 N N . ALA A 1 193 ? 8.799 -6.004 -0.326 1.00 71.69 193 ALA A N 1
ATOM 1508 C CA . ALA A 1 193 ? 7.869 -6.067 -1.444 1.00 71.69 193 ALA A CA 1
ATOM 1509 C C . ALA A 1 193 ? 8.065 -4.828 -2.326 1.00 71.69 193 ALA A C 1
ATOM 1511 O O . ALA A 1 193 ? 8.338 -3.758 -1.803 1.00 71.69 193 ALA A O 1
ATOM 1512 N N . VAL A 1 194 ? 7.926 -4.927 -3.641 1.00 79.75 194 VAL A N 1
ATOM 1513 C CA . VAL A 1 194 ? 7.915 -3.762 -4.535 1.00 79.75 194 VAL A CA 1
ATOM 1514 C C . VAL A 1 194 ? 6.495 -3.552 -5.018 1.00 79.75 194 VAL A C 1
ATOM 1516 O O . VAL A 1 194 ? 5.865 -4.469 -5.541 1.00 79.75 194 VAL A O 1
ATOM 1519 N N . PHE A 1 195 ? 5.983 -2.345 -4.827 1.00 84.62 195 PHE A N 1
ATOM 1520 C CA . PHE A 1 195 ? 4.711 -1.920 -5.378 1.00 84.62 195 PHE A CA 1
ATOM 1521 C C . PHE A 1 195 ? 4.942 -1.271 -6.731 1.00 84.62 195 PHE A C 1
ATOM 1523 O O . PHE A 1 195 ? 5.747 -0.349 -6.833 1.00 84.62 195 PHE A O 1
ATOM 1530 N N . VAL A 1 196 ? 4.220 -1.722 -7.751 1.00 86.94 196 VAL A N 1
ATOM 1531 C CA . VAL A 1 196 ? 4.232 -1.124 -9.089 1.00 86.94 196 VAL A CA 1
ATOM 1532 C C . VAL A 1 196 ? 2.798 -0.798 -9.482 1.00 86.94 196 VAL A C 1
ATOM 1534 O O . VAL A 1 196 ? 1.910 -1.644 -9.383 1.00 86.94 196 VAL A O 1
ATOM 1537 N N . ARG A 1 197 ? 2.555 0.436 -9.915 1.00 89.38 197 ARG A N 1
ATOM 1538 C CA . ARG A 1 197 ? 1.241 0.884 -10.376 1.00 89.38 197 ARG A CA 1
ATOM 1539 C C . ARG A 1 197 ? 0.946 0.297 -11.753 1.00 89.38 197 ARG A C 1
ATOM 1541 O O . ARG A 1 197 ? 1.708 0.501 -12.696 1.00 89.38 197 ARG A O 1
ATOM 1548 N N . LEU A 1 198 ? -0.162 -0.425 -11.869 1.00 85.56 198 LEU A N 1
ATOM 1549 C CA . LEU A 1 198 ? -0.550 -1.139 -13.081 1.00 85.56 198 LEU A CA 1
ATOM 1550 C C . LEU A 1 198 ? -1.394 -0.258 -14.002 1.00 85.56 198 LEU A C 1
ATOM 1552 O O . LEU A 1 198 ? -2.604 -0.389 -14.050 1.00 85.56 198 LEU A O 1
ATOM 1556 N N . THR A 1 199 ? -0.768 0.640 -14.753 1.00 84.38 199 THR A N 1
ATOM 1557 C CA . THR A 1 199 ? -1.508 1.469 -15.717 1.00 84.38 199 THR A CA 1
ATOM 1558 C C . THR A 1 199 ? -1.804 0.717 -17.014 1.00 84.38 199 THR A C 1
ATOM 1560 O O . THR A 1 199 ? -1.060 -0.189 -17.389 1.00 84.38 199 THR A O 1
ATOM 1563 N N . ALA A 1 200 ? -2.822 1.159 -17.761 1.00 80.69 200 ALA A N 1
ATOM 1564 C CA . ALA A 1 200 ? -3.080 0.661 -19.118 1.00 80.69 200 ALA A CA 1
ATOM 1565 C C . ALA A 1 200 ? -1.835 0.787 -20.018 1.00 80.69 200 ALA A C 1
ATOM 1567 O O . ALA A 1 200 ? -1.464 -0.151 -20.718 1.00 80.69 200 ALA A O 1
ATOM 1568 N N . HIS A 1 201 ? -1.113 1.907 -19.907 1.00 83.12 201 HIS A N 1
ATOM 1569 C CA . HIS A 1 201 ? 0.141 2.114 -20.629 1.00 83.12 201 HIS A CA 1
ATOM 1570 C C . HIS A 1 201 ? 1.229 1.102 -20.231 1.00 83.12 201 HIS A C 1
ATOM 1572 O O . HIS A 1 201 ? 1.942 0.578 -21.086 1.00 83.12 201 HIS A O 1
ATOM 1578 N N . LEU A 1 202 ? 1.360 0.788 -18.935 1.00 84.12 202 LEU A N 1
ATOM 1579 C CA . LEU A 1 202 ? 2.298 -0.234 -18.478 1.00 84.12 202 LEU A CA 1
ATOM 1580 C C . LEU A 1 202 ? 1.899 -1.624 -18.992 1.00 84.12 202 LEU A C 1
ATOM 1582 O O . LEU A 1 202 ? 2.777 -2.377 -19.405 1.00 84.12 202 LEU A O 1
ATOM 1586 N N . GLN A 1 203 ? 0.606 -1.951 -19.013 1.00 81.62 203 GLN A N 1
ATOM 1587 C CA . GLN A 1 203 ? 0.099 -3.212 -19.561 1.00 81.62 203 GLN A CA 1
ATOM 1588 C C . GLN A 1 203 ? 0.421 -3.343 -21.057 1.00 81.62 203 GLN A C 1
ATOM 1590 O O . GLN A 1 203 ? 0.995 -4.347 -21.477 1.00 81.62 203 GLN A O 1
ATOM 1595 N N . GLU A 1 204 ? 0.152 -2.309 -21.856 1.00 83.94 204 GLU A N 1
ATOM 1596 C CA . GLU A 1 204 ? 0.512 -2.260 -23.281 1.00 83.94 204 GLU A CA 1
ATOM 1597 C C . GLU A 1 204 ? 2.018 -2.420 -23.505 1.00 83.94 204 GLU A C 1
ATOM 1599 O O . GLU A 1 204 ? 2.461 -3.161 -24.392 1.00 83.94 204 GLU A O 1
ATOM 1604 N N . ARG A 1 205 ? 2.820 -1.757 -22.666 1.00 87.12 205 ARG A N 1
ATOM 1605 C CA . ARG A 1 205 ? 4.277 -1.855 -22.713 1.00 87.12 205 ARG A CA 1
ATOM 1606 C C . ARG A 1 205 ? 4.748 -3.269 -22.384 1.00 87.12 205 ARG A C 1
ATOM 1608 O O . ARG A 1 205 ? 5.564 -3.805 -23.126 1.00 87.12 205 ARG A O 1
ATOM 1615 N N . ILE A 1 206 ? 4.217 -3.897 -21.333 1.00 86.25 206 ILE A N 1
ATOM 1616 C CA . ILE A 1 206 ? 4.527 -5.291 -20.979 1.00 86.25 206 ILE A CA 1
ATOM 1617 C C . ILE A 1 206 ? 4.149 -6.222 -22.134 1.00 86.25 206 ILE A C 1
ATOM 1619 O O . ILE A 1 206 ? 4.983 -7.016 -22.558 1.00 86.25 206 ILE A O 1
ATOM 1623 N N . ALA A 1 207 ? 2.949 -6.092 -22.705 1.00 84.81 207 ALA A N 1
ATOM 1624 C CA . ALA A 1 207 ? 2.513 -6.916 -23.833 1.00 84.81 207 ALA A CA 1
ATOM 1625 C C . ALA A 1 207 ? 3.446 -6.777 -25.051 1.00 84.81 207 ALA A C 1
ATOM 1627 O O . ALA A 1 207 ? 3.789 -7.768 -25.700 1.00 84.81 207 ALA A O 1
ATOM 1628 N N . SER A 1 208 ? 3.909 -5.558 -25.334 1.00 88.88 208 SER A N 1
ATOM 1629 C CA . SER A 1 208 ? 4.877 -5.289 -26.403 1.00 88.88 208 SER A CA 1
ATOM 1630 C C . SER A 1 208 ? 6.242 -5.928 -26.120 1.00 88.88 208 SER A C 1
ATOM 1632 O O . SER A 1 208 ? 6.822 -6.552 -27.006 1.00 88.88 208 SER A O 1
ATOM 1634 N N . LEU A 1 209 ? 6.731 -5.846 -24.878 1.00 90.56 209 LEU A N 1
ATOM 1635 C CA . LEU A 1 209 ? 7.982 -6.484 -24.456 1.00 90.56 209 LEU A CA 1
ATOM 1636 C C . LEU A 1 209 ? 7.898 -8.012 -24.540 1.00 90.56 209 LEU A C 1
ATOM 1638 O O . LEU A 1 209 ? 8.827 -8.642 -25.032 1.00 90.56 209 LEU A O 1
ATOM 1642 N N . VAL A 1 210 ? 6.770 -8.611 -24.151 1.00 88.50 210 VAL A N 1
ATOM 1643 C CA . VAL A 1 210 ? 6.531 -10.059 -24.275 1.00 88.50 210 VAL A CA 1
ATOM 1644 C C . VAL A 1 210 ? 6.618 -10.514 -25.732 1.00 88.50 210 VAL A C 1
ATOM 1646 O O . VAL A 1 210 ? 7.189 -11.569 -26.007 1.00 88.50 210 VAL A O 1
ATOM 1649 N N . ARG A 1 211 ? 6.084 -9.728 -26.678 1.00 87.00 211 ARG A N 1
ATOM 1650 C CA . ARG A 1 211 ? 6.214 -10.019 -28.117 1.00 87.00 211 ARG A CA 1
ATOM 1651 C C . ARG A 1 211 ? 7.678 -10.011 -28.548 1.00 87.00 211 ARG A C 1
ATOM 1653 O O . ARG A 1 211 ? 8.125 -10.987 -29.134 1.00 87.00 211 ARG A O 1
ATOM 1660 N N . ILE A 1 212 ? 8.437 -8.984 -28.160 1.00 89.81 212 ILE A N 1
ATOM 1661 C CA . ILE A 1 212 ? 9.876 -8.892 -28.455 1.00 89.81 212 ILE A CA 1
ATOM 1662 C C . ILE A 1 212 ? 10.633 -10.100 -27.888 1.00 89.81 212 ILE A C 1
ATOM 1664 O O . ILE A 1 212 ? 11.418 -10.712 -28.607 1.00 89.81 212 ILE A O 1
ATOM 1668 N N . VAL A 1 213 ? 10.373 -10.473 -26.630 1.00 89.94 213 VAL A N 1
ATOM 1669 C CA . VAL A 1 213 ? 10.999 -11.633 -25.974 1.00 89.94 213 VAL A CA 1
ATOM 1670 C C . VAL A 1 213 ? 10.760 -12.910 -26.780 1.00 89.94 213 VAL A C 1
ATOM 1672 O O . VAL A 1 213 ? 11.695 -13.672 -27.012 1.00 89.94 213 VAL A O 1
ATOM 1675 N N . ARG A 1 214 ? 9.528 -13.129 -27.252 1.00 87.19 214 ARG A N 1
ATOM 1676 C CA . ARG A 1 214 ? 9.164 -14.316 -28.041 1.00 87.19 214 ARG A CA 1
ATOM 1677 C C . ARG A 1 214 ? 9.780 -14.294 -29.437 1.00 87.19 214 ARG A C 1
ATOM 1679 O O . ARG A 1 214 ? 10.394 -15.280 -29.837 1.00 87.19 214 ARG A O 1
ATOM 1686 N N . ASP A 1 215 ? 9.646 -13.181 -30.151 1.00 89.88 215 ASP A N 1
ATOM 1687 C CA . ASP A 1 215 ? 10.106 -13.040 -31.536 1.00 89.88 215 ASP A CA 1
ATOM 1688 C C . ASP A 1 215 ? 11.631 -13.165 -31.636 1.00 89.88 215 ASP A C 1
ATOM 1690 O O . ASP A 1 215 ? 12.153 -13.796 -32.555 1.00 89.88 215 ASP A O 1
ATOM 1694 N N . GLN A 1 216 ? 12.345 -12.609 -30.654 1.00 91.62 216 GLN A N 1
ATOM 1695 C CA . GLN A 1 216 ? 13.807 -12.630 -30.580 1.00 91.62 216 GLN A CA 1
ATOM 1696 C C . GLN A 1 216 ? 14.361 -13.816 -29.774 1.00 91.62 216 GLN A C 1
ATOM 1698 O O . GLN A 1 216 ? 15.576 -13.939 -29.645 1.00 91.62 216 GLN A O 1
ATOM 1703 N N . LYS A 1 217 ? 13.495 -14.696 -29.246 1.00 89.44 217 LYS A N 1
ATOM 1704 C CA . LYS A 1 217 ? 13.868 -15.850 -28.403 1.00 89.44 217 LYS A CA 1
ATOM 1705 C C . LYS A 1 217 ? 14.786 -15.470 -27.231 1.00 89.44 217 LYS A C 1
ATOM 1707 O O . LYS A 1 217 ? 15.774 -16.149 -26.961 1.00 89.44 217 LYS A O 1
ATOM 1712 N N . LEU A 1 218 ? 14.471 -14.364 -26.563 1.00 90.50 218 LEU A N 1
ATOM 1713 C CA . LEU A 1 218 ? 15.194 -13.896 -25.381 1.00 90.50 218 LEU A CA 1
ATOM 1714 C C . LEU A 1 218 ? 14.680 -14.614 -24.129 1.00 90.50 218 LEU A C 1
ATOM 1716 O O . LEU A 1 218 ? 13.514 -15.003 -24.072 1.00 90.50 218 LEU A O 1
ATOM 1720 N N . ASP A 1 219 ? 15.512 -14.711 -23.093 1.00 88.50 219 ASP A N 1
ATOM 1721 C CA . ASP A 1 219 ? 15.055 -15.186 -21.780 1.00 88.50 219 ASP A CA 1
ATOM 1722 C C . ASP A 1 219 ? 14.091 -14.175 -21.137 1.00 88.50 219 ASP A C 1
ATOM 1724 O O . ASP A 1 219 ? 13.031 -14.530 -20.619 1.00 88.50 219 ASP A O 1
ATOM 1728 N N . HIS A 1 220 ? 14.469 -12.894 -21.171 1.00 92.62 220 HIS A N 1
ATOM 1729 C CA . HIS A 1 220 ? 13.673 -11.761 -20.705 1.00 92.62 220 HIS A CA 1
ATOM 1730 C C . HIS A 1 220 ? 14.254 -10.435 -21.217 1.00 92.62 220 HIS A C 1
ATOM 1732 O O . HIS A 1 220 ? 15.390 -10.373 -21.688 1.00 92.62 220 HIS A O 1
ATOM 1738 N N . VAL A 1 221 ? 13.471 -9.363 -21.103 1.00 92.38 221 VAL A N 1
ATOM 1739 C CA . VAL A 1 221 ? 13.904 -7.976 -21.319 1.00 92.38 221 VAL A CA 1
ATOM 1740 C C . VAL A 1 221 ? 13.783 -7.206 -20.008 1.00 92.38 221 VAL A C 1
ATOM 1742 O O . VAL A 1 221 ? 12.899 -7.478 -19.198 1.00 92.38 221 VAL A O 1
ATOM 1745 N N . VAL A 1 222 ? 14.670 -6.234 -19.811 1.00 90.81 222 VAL A N 1
ATOM 1746 C CA . VAL A 1 222 ? 14.738 -5.400 -18.610 1.00 90.81 222 VAL A CA 1
ATOM 1747 C C . VAL A 1 222 ? 14.411 -3.956 -18.980 1.00 90.81 222 VAL A C 1
ATOM 1749 O O . VAL A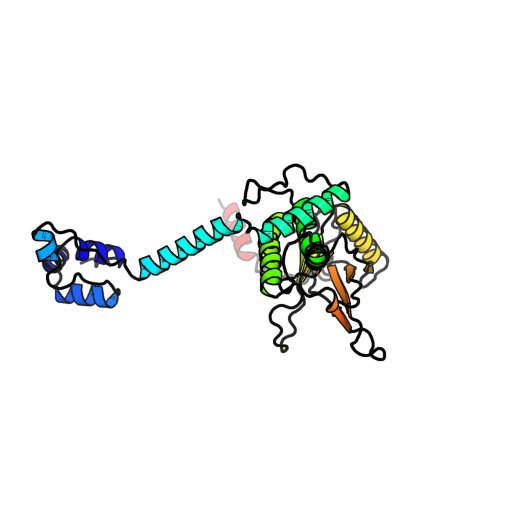 1 222 ? 14.956 -3.429 -19.950 1.00 90.81 222 VAL A O 1
ATOM 1752 N N . VAL A 1 223 ? 13.533 -3.302 -18.216 1.00 89.38 223 VAL A N 1
ATOM 1753 C CA . VAL A 1 223 ? 13.191 -1.881 -18.401 1.00 89.38 223 VAL A CA 1
ATOM 1754 C C . VAL A 1 223 ? 13.243 -1.112 -17.079 1.00 89.38 223 VAL A C 1
ATOM 1756 O O . VAL A 1 223 ? 12.849 -1.657 -16.048 1.00 89.38 223 VAL A O 1
ATOM 1759 N N . PRO A 1 224 ? 13.696 0.154 -17.065 1.00 87.38 224 PRO A N 1
ATOM 1760 C CA . PRO A 1 224 ? 13.745 0.942 -15.837 1.00 87.38 224 PRO A CA 1
ATOM 1761 C C . PRO A 1 224 ? 12.336 1.255 -15.310 1.00 87.38 224 PRO A C 1
ATOM 1763 O O . PRO A 1 224 ? 11.422 1.583 -16.075 1.00 87.38 224 PRO A O 1
ATOM 1766 N N . LEU A 1 225 ? 12.163 1.175 -13.990 1.00 84.19 225 LEU A N 1
ATOM 1767 C CA . LEU A 1 225 ? 10.961 1.628 -13.295 1.00 84.19 225 LEU A CA 1
ATOM 1768 C C . LEU A 1 225 ? 11.150 3.063 -12.806 1.00 84.19 225 LEU A C 1
ATOM 1770 O O . LEU A 1 225 ? 12.084 3.385 -12.075 1.00 84.19 225 LEU A O 1
ATOM 1774 N N . MET A 1 226 ? 10.215 3.932 -13.179 1.00 80.69 226 MET A N 1
ATOM 1775 C CA . MET A 1 226 ? 10.224 5.331 -12.757 1.00 80.69 226 MET A CA 1
ATOM 1776 C C . MET A 1 226 ? 9.685 5.452 -11.333 1.00 80.69 226 MET A C 1
ATOM 1778 O O . MET A 1 226 ? 8.712 4.783 -10.986 1.00 80.69 226 MET A O 1
ATOM 1782 N N . ALA A 1 227 ? 10.249 6.345 -10.516 1.00 73.69 227 ALA A N 1
ATOM 1783 C CA . ALA A 1 227 ? 9.811 6.568 -9.128 1.00 73.69 227 ALA A CA 1
ATOM 1784 C C . ALA A 1 227 ? 8.337 7.014 -8.992 1.00 73.69 227 ALA A C 1
ATOM 1786 O O . ALA A 1 227 ? 7.762 6.955 -7.908 1.00 73.69 227 ALA A O 1
ATOM 1787 N N . ALA A 1 228 ? 7.716 7.475 -10.082 1.00 76.12 228 ALA A N 1
ATOM 1788 C CA . ALA A 1 228 ? 6.288 7.785 -10.123 1.00 76.12 228 ALA A CA 1
ATOM 1789 C C . ALA A 1 228 ? 5.398 6.528 -10.177 1.00 76.12 228 ALA A C 1
ATOM 1791 O O . ALA A 1 228 ? 4.257 6.567 -9.724 1.00 76.12 228 ALA A O 1
ATOM 1792 N N . ASP A 1 229 ? 5.920 5.420 -10.707 1.00 82.25 229 ASP A N 1
ATOM 1793 C CA . ASP A 1 229 ? 5.156 4.201 -10.986 1.00 82.25 229 ASP A CA 1
ATOM 1794 C C . ASP A 1 229 ? 5.531 3.035 -10.074 1.00 82.25 229 ASP A C 1
ATOM 1796 O O . ASP A 1 229 ? 4.891 1.988 -10.135 1.00 82.25 229 ASP A O 1
ATOM 1800 N N . HIS A 1 230 ? 6.541 3.195 -9.216 1.00 85.44 230 HIS A N 1
ATOM 1801 C CA . HIS A 1 230 ? 6.898 2.180 -8.236 1.00 85.44 230 HIS A CA 1
ATOM 1802 C C . HIS A 1 230 ? 7.327 2.778 -6.898 1.00 85.44 230 HIS A C 1
ATOM 1804 O O . HIS A 1 230 ? 7.781 3.919 -6.806 1.00 85.44 230 HIS A O 1
ATOM 1810 N N . ALA A 1 231 ? 7.186 1.976 -5.852 1.00 80.44 231 ALA A N 1
ATOM 1811 C CA . ALA A 1 231 ? 7.699 2.264 -4.527 1.00 80.44 231 ALA A CA 1
ATOM 1812 C C . ALA A 1 231 ? 8.070 0.957 -3.840 1.00 80.44 231 ALA A C 1
ATOM 1814 O O . ALA A 1 231 ? 7.413 -0.072 -4.012 1.00 80.44 231 ALA A O 1
ATOM 1815 N N . TRP A 1 232 ? 9.101 1.007 -3.015 1.00 74.81 232 TRP A N 1
ATOM 1816 C CA . TRP A 1 232 ? 9.453 -0.119 -2.168 1.00 74.81 232 TRP A CA 1
ATOM 1817 C C . TRP A 1 232 ? 8.518 -0.169 -0.961 1.00 74.81 232 TRP A C 1
ATOM 1819 O O . TRP A 1 232 ? 8.272 0.837 -0.297 1.00 74.81 232 TRP A O 1
ATOM 1829 N N . SER A 1 233 ? 7.971 -1.356 -0.713 1.00 65.38 233 SER A N 1
ATOM 1830 C CA . SER A 1 233 ? 7.012 -1.629 0.343 1.00 65.38 233 SER A CA 1
ATOM 1831 C C . SER A 1 233 ? 7.631 -1.416 1.698 1.00 65.38 233 SER A C 1
ATOM 1833 O O . SER A 1 233 ? 8.549 -2.109 2.142 1.00 65.38 233 SER A O 1
ATOM 1835 N N . ALA A 1 234 ? 7.015 -0.481 2.389 1.00 50.44 234 ALA A N 1
ATOM 1836 C CA . ALA A 1 234 ? 7.403 -0.029 3.687 1.00 50.44 234 ALA A CA 1
ATOM 1837 C C . ALA A 1 234 ? 6.500 -0.597 4.792 1.00 50.44 234 ALA A C 1
ATOM 1839 O O . ALA A 1 234 ? 6.077 0.126 5.695 1.00 50.44 234 ALA A O 1
ATOM 1840 N N . ARG A 1 235 ? 6.328 -1.928 4.865 1.00 48.34 235 ARG A N 1
ATOM 1841 C CA . ARG A 1 235 ? 6.177 -2.537 6.211 1.00 48.34 235 ARG A CA 1
ATOM 1842 C C . ARG A 1 235 ? 7.394 -2.194 7.109 1.00 48.34 235 ARG A C 1
ATOM 1844 O O . ARG A 1 235 ? 7.320 -2.314 8.327 1.00 48.34 235 ARG A O 1
ATOM 1851 N N . TYR A 1 236 ? 8.442 -1.665 6.470 1.00 47.88 236 TYR A N 1
ATOM 1852 C CA . TYR A 1 236 ? 9.646 -1.018 6.956 1.00 47.88 236 TYR A CA 1
ATOM 1853 C C . TYR A 1 236 ? 9.795 0.351 6.256 1.00 47.88 236 TYR A C 1
ATOM 1855 O O . TYR A 1 236 ? 10.405 0.433 5.196 1.00 47.88 236 TYR A O 1
ATOM 1863 N N . VAL A 1 237 ? 9.195 1.438 6.757 1.00 41.78 237 VAL A N 1
ATOM 1864 C CA . VAL A 1 237 ? 9.426 2.780 6.174 1.00 41.78 237 VAL A CA 1
ATOM 1865 C C . VAL A 1 237 ? 10.870 3.184 6.448 1.00 41.78 237 VAL A C 1
ATOM 1867 O O . VAL A 1 237 ? 11.189 3.797 7.464 1.00 41.78 237 VAL A O 1
ATOM 1870 N N . TYR A 1 238 ? 11.770 2.756 5.573 1.00 47.62 238 TYR A N 1
ATOM 1871 C CA . TYR A 1 238 ? 13.185 3.025 5.702 1.00 47.62 238 TYR A CA 1
ATOM 1872 C C . TYR A 1 238 ? 13.430 4.517 5.487 1.00 47.62 238 TYR A C 1
ATOM 1874 O O . TYR A 1 238 ? 12.797 5.164 4.652 1.00 47.62 238 TYR A O 1
ATOM 1882 N N . ALA A 1 239 ? 14.366 5.080 6.249 1.00 40.78 239 ALA A N 1
ATOM 1883 C CA . ALA A 1 239 ? 14.869 6.409 5.941 1.00 40.78 239 ALA A CA 1
ATOM 1884 C C . ALA A 1 239 ? 15.413 6.409 4.494 1.00 40.78 239 ALA A C 1
ATOM 1886 O O . ALA A 1 239 ? 16.069 5.440 4.111 1.00 40.78 239 ALA A O 1
ATOM 1887 N N . PRO A 1 240 ? 15.215 7.475 3.700 1.00 41.25 240 PRO A N 1
ATOM 1888 C CA . PRO A 1 240 ? 15.780 7.604 2.353 1.00 41.25 240 PRO A CA 1
ATOM 1889 C C . PRO A 1 240 ? 17.291 7.338 2.291 1.00 41.25 240 PRO A C 1
ATOM 1891 O O . PRO A 1 240 ? 17.794 6.838 1.295 1.00 41.25 240 PRO A O 1
ATOM 1894 N N . ALA A 1 241 ? 18.008 7.574 3.396 1.00 41.31 241 ALA A N 1
ATOM 1895 C CA . ALA A 1 241 ? 19.435 7.286 3.538 1.00 41.31 241 ALA A CA 1
ATOM 1896 C C . ALA A 1 241 ? 19.795 5.788 3.682 1.00 41.31 241 ALA A C 1
ATOM 1898 O O . ALA A 1 241 ? 20.972 5.455 3.669 1.00 41.31 241 ALA A O 1
ATOM 1899 N N . ALA A 1 242 ? 18.825 4.881 3.831 1.00 46.81 242 ALA A N 1
ATOM 1900 C CA . ALA A 1 242 ? 19.058 3.432 3.791 1.00 46.81 242 ALA A CA 1
ATOM 1901 C C . ALA A 1 242 ? 18.964 2.858 2.361 1.00 46.81 242 ALA A C 1
ATOM 1903 O O . ALA A 1 242 ? 19.387 1.728 2.131 1.00 46.81 242 ALA A O 1
ATOM 1904 N N . HIS A 1 243 ? 18.457 3.648 1.403 1.00 52.34 243 HIS A N 1
ATOM 1905 C CA . HIS A 1 243 ? 18.301 3.303 -0.015 1.00 52.34 243 HIS A CA 1
ATOM 1906 C C . HIS A 1 243 ? 19.234 4.135 -0.892 1.00 52.34 243 HIS A C 1
ATOM 1908 O O . HIS A 1 243 ? 18.824 4.799 -1.842 1.00 52.34 243 HIS A O 1
ATOM 1914 N N . VAL A 1 244 ? 20.516 4.109 -0.552 1.00 42.88 244 VAL A N 1
ATOM 1915 C CA . VAL A 1 244 ? 21.574 4.726 -1.347 1.00 42.88 244 VAL A CA 1
ATOM 1916 C C . VAL A 1 244 ? 21.714 3.896 -2.638 1.00 42.88 244 VAL A C 1
ATOM 1918 O O . VAL A 1 244 ? 22.524 2.980 -2.716 1.00 42.88 244 VAL A O 1
ATOM 1921 N N . PHE A 1 245 ? 20.868 4.224 -3.623 1.00 49.69 245 PHE A N 1
ATOM 1922 C CA . PHE A 1 245 ? 20.834 3.783 -5.026 1.00 49.69 245 PHE A CA 1
ATOM 1923 C C . PHE A 1 245 ? 20.401 2.336 -5.288 1.00 49.69 245 PHE A C 1
ATOM 1925 O O . PHE A 1 245 ? 21.223 1.427 -5.289 1.00 49.69 245 PHE A O 1
ATOM 1932 N N . LEU A 1 246 ? 19.117 2.157 -5.601 1.00 58.50 246 LEU A N 1
ATOM 1933 C CA . LEU A 1 246 ? 18.582 0.951 -6.228 1.00 58.50 246 LEU A CA 1
ATOM 1934 C C . LEU A 1 246 ? 17.746 1.379 -7.437 1.00 58.50 246 LEU A C 1
ATOM 1936 O O . LEU A 1 246 ? 16.553 1.648 -7.304 1.00 58.50 246 LEU A O 1
ATOM 1940 N N . ASP A 1 247 ? 18.380 1.469 -8.609 1.00 70.25 247 ASP A N 1
ATOM 1941 C CA . ASP A 1 247 ? 17.646 1.528 -9.874 1.00 70.25 247 ASP A CA 1
ATOM 1942 C C . ASP A 1 247 ? 16.812 0.249 -9.959 1.00 70.25 247 ASP A C 1
ATOM 1944 O O . ASP A 1 247 ? 17.345 -0.858 -10.081 1.00 70.25 247 ASP A O 1
ATOM 1948 N N . SER A 1 248 ? 15.499 0.397 -9.791 1.00 81.38 248 SER A N 1
ATOM 1949 C CA . SER A 1 248 ? 14.578 -0.724 -9.905 1.00 81.38 248 SER A CA 1
ATOM 1950 C C . SER A 1 248 ? 14.271 -0.940 -11.373 1.00 81.38 248 SER A C 1
ATOM 1952 O O . SER A 1 248 ? 13.949 -0.008 -12.111 1.00 81.38 248 SER A O 1
ATOM 1954 N N . THR A 1 249 ? 14.369 -2.185 -11.802 1.00 88.31 249 THR A N 1
ATOM 1955 C CA . THR A 1 249 ? 14.127 -2.583 -13.178 1.00 88.31 249 THR A CA 1
ATOM 1956 C C . THR A 1 249 ? 13.063 -3.663 -13.212 1.00 88.31 249 THR A C 1
ATOM 1958 O O . THR A 1 249 ? 13.068 -4.588 -12.405 1.00 88.31 249 THR A O 1
ATOM 1961 N N . LEU A 1 250 ? 12.106 -3.511 -14.120 1.00 90.00 250 LEU A N 1
ATOM 1962 C CA . LEU A 1 250 ? 11.089 -4.508 -14.393 1.00 90.00 250 LEU A CA 1
ATOM 1963 C C . LEU A 1 250 ? 11.646 -5.484 -15.422 1.00 90.00 250 LEU A C 1
ATOM 1965 O O . LEU A 1 250 ? 11.963 -5.095 -16.549 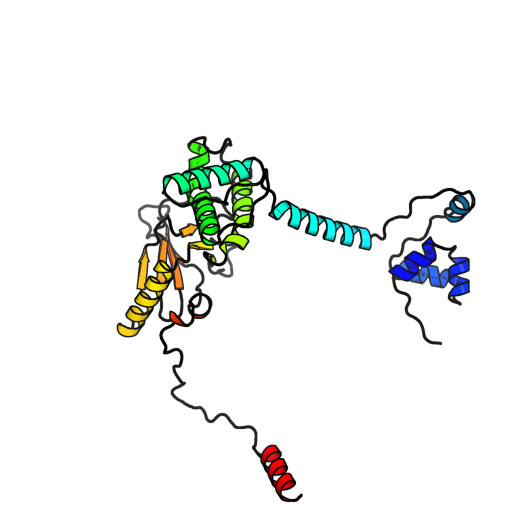1.00 90.00 250 LEU A O 1
ATOM 1969 N N . CYS A 1 251 ? 11.721 -6.746 -15.034 1.00 91.19 251 CYS A N 1
ATOM 1970 C CA . CYS A 1 251 ? 12.088 -7.847 -15.901 1.00 91.19 251 CYS A CA 1
ATOM 1971 C C . CYS A 1 251 ? 10.816 -8.491 -16.459 1.00 91.19 251 CYS A C 1
ATOM 1973 O O . CYS A 1 251 ? 9.875 -8.773 -15.713 1.00 91.19 251 CYS A O 1
ATOM 1975 N N . VAL A 1 252 ? 10.783 -8.713 -17.772 1.00 91.25 252 VAL A N 1
ATOM 1976 C CA . VAL A 1 252 ? 9.637 -9.272 -18.498 1.00 91.25 252 VAL A CA 1
ATOM 1977 C C . VAL A 1 252 ? 10.100 -10.460 -19.331 1.00 91.25 252 VAL A C 1
ATOM 1979 O O . VAL A 1 252 ? 10.882 -10.286 -20.263 1.00 91.25 252 VAL A O 1
ATOM 1982 N N . SER A 1 253 ? 9.616 -11.659 -19.008 1.00 90.62 253 SER A N 1
ATOM 1983 C CA . SER A 1 253 ? 9.799 -12.870 -19.815 1.00 90.62 253 SER A CA 1
ATOM 1984 C C . SER A 1 253 ? 8.548 -13.179 -20.643 1.00 90.62 253 SER A C 1
ATOM 1986 O O . SER A 1 253 ? 7.567 -12.436 -20.632 1.00 90.62 253 SER A O 1
ATOM 1988 N N . ALA A 1 254 ? 8.555 -14.300 -21.367 1.00 86.06 254 ALA A N 1
ATOM 1989 C CA . ALA A 1 254 ? 7.409 -14.727 -22.168 1.00 86.06 254 ALA A CA 1
ATOM 1990 C C . ALA A 1 254 ? 6.151 -15.059 -21.336 1.00 86.06 254 ALA A C 1
ATOM 1992 O O . ALA A 1 254 ? 5.047 -15.058 -21.894 1.00 86.06 254 ALA A O 1
ATOM 1993 N N . THR A 1 255 ? 6.320 -15.369 -20.043 1.00 82.69 255 THR A N 1
ATOM 1994 C CA . THR A 1 255 ? 5.262 -15.875 -19.147 1.00 82.69 255 THR A CA 1
ATOM 1995 C C . THR A 1 255 ? 5.236 -15.215 -17.769 1.00 82.69 255 THR A C 1
ATOM 1997 O O . THR A 1 255 ? 4.252 -15.372 -17.046 1.00 82.69 255 THR A O 1
ATOM 2000 N N . GLU A 1 256 ? 6.292 -14.506 -17.374 1.00 88.94 256 GLU A N 1
ATOM 2001 C CA . GLU A 1 256 ? 6.472 -13.986 -16.017 1.00 88.94 256 GLU A CA 1
ATOM 2002 C C . GLU A 1 256 ? 7.021 -12.558 -16.022 1.00 88.94 256 GLU A C 1
ATOM 2004 O O . GLU A 1 256 ? 7.685 -12.126 -16.964 1.00 88.94 256 GLU A O 1
ATOM 2009 N N . VAL A 1 257 ? 6.775 -11.839 -14.930 1.00 90.06 257 VAL A N 1
ATOM 2010 C CA . VAL A 1 257 ? 7.381 -10.540 -14.630 1.00 90.06 257 VAL A CA 1
ATOM 2011 C C . VAL A 1 257 ? 7.897 -10.517 -13.197 1.00 90.06 257 VAL A C 1
ATOM 2013 O O . VAL A 1 257 ? 7.303 -11.126 -12.307 1.00 90.06 257 VAL A O 1
ATOM 2016 N N . TRP A 1 258 ? 9.000 -9.816 -12.962 1.00 90.44 258 TRP A N 1
ATOM 2017 C CA . TRP A 1 258 ? 9.567 -9.586 -11.629 1.00 90.44 258 TRP A CA 1
ATOM 2018 C C . TRP A 1 258 ? 10.336 -8.269 -11.603 1.00 90.44 258 TRP A C 1
ATOM 2020 O O . TRP A 1 258 ? 10.503 -7.617 -12.634 1.00 90.44 258 TRP A O 1
ATOM 2030 N N . VAL A 1 259 ? 10.781 -7.857 -10.421 1.00 87.06 259 VAL A N 1
ATOM 2031 C CA . VAL A 1 259 ? 11.586 -6.650 -10.245 1.00 87.06 259 VAL A CA 1
ATOM 2032 C C . VAL A 1 259 ? 12.983 -7.051 -9.800 1.00 87.06 259 VAL A C 1
ATOM 2034 O O . VAL A 1 259 ? 13.149 -7.822 -8.858 1.00 87.06 259 VAL A O 1
ATOM 2037 N N . GLU A 1 260 ? 13.987 -6.502 -10.469 1.00 84.69 260 GLU A N 1
ATOM 2038 C CA . GLU A 1 260 ? 15.383 -6.569 -10.053 1.00 84.69 260 GLU A CA 1
ATOM 2039 C C . GLU A 1 260 ? 15.867 -5.200 -9.628 1.00 84.69 260 GLU A C 1
ATOM 2041 O O . GLU A 1 260 ? 15.455 -4.170 -10.169 1.00 84.69 260 GLU A O 1
ATOM 2046 N N . SER A 1 261 ? 16.754 -5.160 -8.643 1.00 76.88 261 SER A N 1
ATOM 2047 C CA . SER A 1 261 ? 17.350 -3.907 -8.198 1.00 76.88 261 SER A CA 1
ATOM 2048 C C . SER A 1 261 ? 18.800 -4.106 -7.789 1.00 76.88 261 SER A C 1
ATOM 2050 O O . SER A 1 261 ? 19.154 -5.109 -7.170 1.00 76.88 261 SER A O 1
ATOM 2052 N N . ALA A 1 262 ? 19.645 -3.148 -8.167 1.00 69.38 262 ALA A N 1
ATOM 2053 C CA . ALA A 1 262 ? 21.077 -3.158 -7.881 1.00 69.38 262 ALA A CA 1
ATOM 2054 C C . ALA A 1 262 ? 21.410 -2.305 -6.652 1.00 69.38 262 ALA A C 1
ATOM 2056 O O . ALA A 1 262 ? 21.235 -1.092 -6.687 1.00 69.38 262 ALA A O 1
ATOM 2057 N N . ARG A 1 263 ? 21.870 -2.920 -5.562 1.00 65.38 263 ARG A N 1
ATOM 2058 C CA . ARG A 1 263 ? 22.255 -2.221 -4.332 1.00 65.38 263 ARG A CA 1
ATOM 2059 C C . ARG A 1 263 ? 23.717 -1.828 -4.444 1.00 65.38 263 ARG A C 1
ATOM 2061 O O . ARG A 1 263 ? 24.551 -2.698 -4.696 1.00 65.38 263 ARG A O 1
ATOM 2068 N N . ARG A 1 264 ? 24.061 -0.557 -4.205 1.00 57.81 264 ARG A N 1
ATOM 2069 C CA . ARG A 1 264 ? 25.478 -0.204 -4.032 1.00 57.81 264 ARG A CA 1
ATOM 2070 C C . ARG A 1 264 ? 26.041 -0.951 -2.833 1.00 57.81 264 ARG A C 1
ATOM 2072 O O . ARG A 1 264 ? 25.471 -0.907 -1.739 1.00 57.81 264 ARG A O 1
ATOM 2079 N N . ALA A 1 265 ? 27.134 -1.664 -3.067 1.00 57.28 265 ALA A N 1
ATOM 2080 C CA . ALA A 1 265 ? 27.837 -2.336 -2.001 1.00 57.28 265 ALA A CA 1
ATOM 2081 C C . ALA A 1 265 ? 28.354 -1.306 -0.988 1.00 57.28 265 ALA A C 1
ATOM 2083 O O . ALA A 1 265 ? 28.557 -0.133 -1.299 1.00 57.28 265 ALA A O 1
ATOM 2084 N N . TRP A 1 266 ? 28.515 -1.739 0.262 1.00 54.06 266 TRP A N 1
ATOM 2085 C CA . TRP A 1 266 ? 28.931 -0.848 1.348 1.00 54.06 266 TRP A CA 1
ATOM 2086 C C . TRP A 1 266 ? 30.378 -0.348 1.180 1.00 54.06 266 TRP A C 1
ATOM 2088 O O . TRP A 1 266 ? 30.758 0.651 1.784 1.00 54.06 266 TRP A O 1
ATOM 2098 N N . ARG A 1 267 ? 31.169 -1.034 0.345 1.00 58.19 267 ARG A N 1
ATOM 2099 C CA . ARG A 1 267 ? 32.500 -0.629 -0.112 1.00 58.19 267 ARG A CA 1
ATOM 2100 C C . ARG A 1 267 ? 32.435 -0.322 -1.606 1.00 58.19 267 ARG A C 1
ATOM 2102 O O . ARG A 1 267 ? 31.841 -1.097 -2.348 1.00 58.19 267 ARG A O 1
ATOM 2109 N N . ASP A 1 268 ? 33.094 0.751 -2.039 1.00 58.50 268 ASP A N 1
ATOM 2110 C CA . ASP A 1 268 ? 33.150 1.150 -3.457 1.00 58.50 268 ASP A CA 1
ATOM 2111 C C . ASP A 1 268 ? 33.812 0.092 -4.368 1.00 58.50 268 ASP A C 1
ATOM 2113 O O . ASP A 1 268 ? 33.614 0.111 -5.580 1.00 58.50 268 ASP A O 1
ATOM 2117 N N . GLU A 1 269 ? 34.582 -0.837 -3.791 1.00 58.41 269 GLU A N 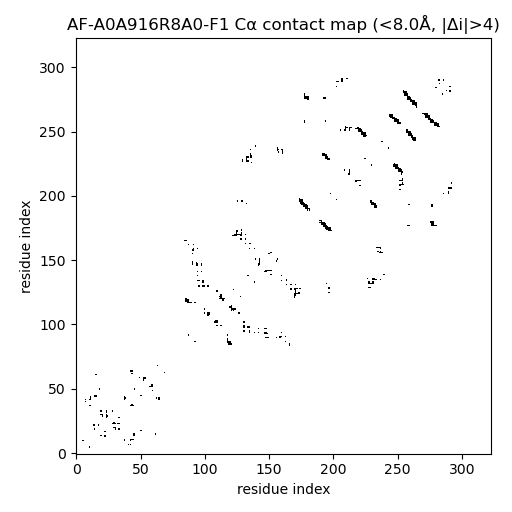1
ATOM 2118 C CA . GLU A 1 269 ? 35.308 -1.903 -4.501 1.00 58.41 269 GLU A CA 1
ATOM 2119 C C . GLU A 1 269 ? 34.479 -3.182 -4.728 1.00 58.41 269 GLU A C 1
ATOM 2121 O O . GLU A 1 269 ? 34.861 -4.025 -5.541 1.00 58.41 269 GLU A O 1
ATOM 2126 N N . ASP A 1 270 ? 33.348 -3.341 -4.035 1.00 57.69 270 ASP A N 1
ATOM 2127 C CA . ASP A 1 270 ? 32.501 -4.528 -4.149 1.00 57.69 270 ASP A CA 1
ATOM 2128 C C . ASP A 1 270 ? 31.470 -4.349 -5.288 1.00 57.69 270 ASP A C 1
ATOM 2130 O O . ASP A 1 270 ? 30.852 -3.284 -5.412 1.00 57.69 270 ASP A O 1
ATOM 2134 N N . PRO A 1 271 ? 31.225 -5.377 -6.127 1.00 58.16 271 PRO A N 1
ATOM 2135 C CA . PRO A 1 271 ? 30.221 -5.289 -7.180 1.00 58.16 271 PRO A CA 1
ATOM 2136 C C . PRO A 1 271 ? 28.820 -5.080 -6.576 1.00 58.16 271 PRO A C 1
ATOM 2138 O O . PRO A 1 271 ? 28.518 -5.627 -5.511 1.00 58.16 271 PRO A O 1
ATOM 2141 N N . PRO A 1 272 ? 27.935 -4.314 -7.241 1.00 63.88 272 PRO A N 1
ATOM 2142 C CA . PRO A 1 272 ? 26.597 -4.052 -6.727 1.00 63.88 272 PRO A CA 1
ATOM 2143 C C . PRO A 1 272 ? 25.809 -5.357 -6.550 1.00 63.88 272 PRO A C 1
ATOM 2145 O O . PRO A 1 272 ? 25.722 -6.180 -7.464 1.00 63.88 272 PRO A O 1
ATOM 2148 N N . GLU A 1 273 ? 25.213 -5.530 -5.373 1.00 64.88 273 GLU A N 1
ATOM 2149 C CA . GLU A 1 273 ? 24.412 -6.706 -5.032 1.00 64.88 273 GLU A CA 1
ATOM 2150 C C . GLU A 1 273 ? 23.065 -6.613 -5.761 1.00 64.88 273 GLU A C 1
ATOM 2152 O O . GLU A 1 273 ? 22.296 -5.675 -5.542 1.00 64.88 273 GLU A O 1
ATOM 2157 N N . ARG A 1 274 ? 22.775 -7.563 -6.657 1.00 69.94 274 ARG A N 1
ATOM 2158 C CA . ARG A 1 274 ? 21.480 -7.631 -7.346 1.00 69.94 274 ARG A CA 1
ATOM 2159 C C . ARG A 1 274 ? 20.503 -8.455 -6.527 1.00 69.94 274 ARG A C 1
ATOM 2161 O O . ARG A 1 274 ? 20.767 -9.617 -6.233 1.00 69.94 274 ARG A O 1
ATOM 2168 N N . VAL A 1 275 ? 19.363 -7.860 -6.201 1.00 71.69 275 VAL A N 1
ATOM 2169 C CA . VAL A 1 275 ? 18.269 -8.533 -5.500 1.00 71.69 275 VAL A CA 1
ATOM 2170 C C . VAL A 1 275 ? 17.079 -8.623 -6.446 1.00 71.69 275 VAL A C 1
ATOM 2172 O O . VAL A 1 275 ? 16.635 -7.606 -6.981 1.00 71.69 275 VAL A O 1
ATOM 2175 N N . ALA A 1 276 ? 16.578 -9.840 -6.651 1.00 74.88 276 ALA A N 1
ATOM 2176 C CA . ALA A 1 276 ? 15.368 -10.105 -7.418 1.00 74.88 276 ALA A CA 1
ATOM 2177 C C . ALA A 1 276 ? 14.182 -10.347 -6.478 1.00 74.88 276 ALA A C 1
ATOM 2179 O O . ALA A 1 276 ? 14.322 -10.941 -5.404 1.00 74.88 276 ALA A O 1
ATOM 2180 N N . THR A 1 277 ? 13.004 -9.887 -6.883 1.00 79.25 277 THR A N 1
ATOM 2181 C CA . THR A 1 277 ? 11.747 -10.258 -6.241 1.00 79.25 277 THR A CA 1
ATOM 2182 C C . THR A 1 277 ? 11.230 -11.596 -6.768 1.00 79.25 277 THR A C 1
ATOM 2184 O O . THR A 1 277 ? 11.678 -12.102 -7.797 1.00 79.25 277 THR A O 1
ATOM 2187 N N . GLY A 1 278 ? 10.243 -12.154 -6.072 1.00 77.88 278 GLY A N 1
ATOM 2188 C CA . GLY A 1 278 ? 9.451 -13.267 -6.563 1.00 77.88 278 GLY A CA 1
ATOM 2189 C C . GLY A 1 278 ? 8.707 -12.903 -7.847 1.00 77.88 278 GLY A C 1
ATOM 2190 O O . GLY A 1 278 ? 8.347 -11.746 -8.102 1.00 77.88 278 GLY A O 1
ATOM 2191 N N . ARG A 1 279 ? 8.485 -13.922 -8.674 1.00 85.06 279 ARG A N 1
ATOM 2192 C CA . ARG A 1 279 ? 7.934 -13.771 -10.022 1.00 85.06 279 ARG A CA 1
ATOM 2193 C C . ARG A 1 279 ? 6.413 -13.849 -10.025 1.00 85.06 279 ARG A C 1
ATOM 2195 O O . ARG A 1 279 ? 5.819 -14.724 -9.397 1.00 85.06 279 ARG A O 1
ATOM 2202 N N . LEU A 1 280 ? 5.780 -12.960 -10.785 1.00 80.12 280 LEU A N 1
ATOM 2203 C CA . LEU A 1 280 ? 4.346 -12.982 -11.061 1.00 80.12 280 LEU A CA 1
ATOM 2204 C C . LEU A 1 280 ? 4.103 -13.537 -12.462 1.00 80.12 280 LEU A C 1
ATOM 2206 O O . LEU A 1 280 ? 4.766 -13.142 -13.418 1.00 80.12 280 LEU A O 1
ATOM 2210 N N . LYS A 1 281 ? 3.126 -14.432 -12.603 1.00 82.75 281 LYS A N 1
ATOM 2211 C CA . LYS A 1 281 ? 2.754 -14.988 -13.907 1.00 82.75 281 LYS A CA 1
ATOM 2212 C C . LYS A 1 281 ? 1.885 -13.990 -14.660 1.00 82.75 281 LYS A C 1
ATOM 2214 O O . LYS A 1 281 ? 0.902 -13.496 -14.115 1.00 82.75 281 LYS A O 1
ATOM 2219 N N . LEU A 1 282 ? 2.194 -13.758 -15.933 1.00 80.25 282 LEU A N 1
ATOM 2220 C CA . LEU A 1 282 ? 1.472 -12.804 -16.778 1.00 80.25 282 LEU A CA 1
ATOM 2221 C C . LEU A 1 282 ? -0.025 -13.125 -16.877 1.00 80.25 282 LEU A C 1
ATOM 2223 O O . LEU A 1 282 ? -0.839 -12.217 -16.765 1.00 80.25 282 LEU A O 1
ATOM 2227 N N . ARG A 1 283 ? -0.396 -14.408 -16.970 1.00 75.69 283 ARG A N 1
ATOM 2228 C CA . ARG A 1 283 ? -1.802 -14.863 -16.990 1.00 75.69 283 ARG A CA 1
ATOM 2229 C C . ARG A 1 283 ? -2.626 -14.485 -15.759 1.00 75.69 283 ARG A C 1
ATOM 2231 O O . ARG A 1 283 ? -3.846 -14.443 -15.850 1.00 75.69 283 ARG A O 1
ATOM 2238 N N . ASP A 1 284 ? -1.973 -14.227 -14.628 1.00 73.75 284 ASP A N 1
ATOM 2239 C CA . ASP A 1 284 ? -2.655 -13.906 -13.372 1.00 73.75 284 ASP A CA 1
ATOM 2240 C C . ASP A 1 284 ? -2.872 -12.387 -13.217 1.00 73.75 284 ASP A C 1
ATOM 2242 O O . ASP A 1 284 ? -3.630 -11.961 -12.347 1.00 73.75 284 ASP A O 1
ATOM 2246 N N . ILE A 1 285 ? -2.204 -11.565 -14.041 1.00 71.19 285 ILE A N 1
ATOM 2247 C CA . ILE A 1 285 ? -2.168 -10.097 -13.904 1.00 71.19 285 ILE A CA 1
ATOM 2248 C C . ILE A 1 285 ? -2.559 -9.330 -15.179 1.00 71.19 285 ILE A C 1
ATOM 2250 O O . ILE A 1 285 ? -2.939 -8.163 -15.090 1.00 71.19 285 ILE A O 1
ATOM 2254 N N . MET A 1 286 ? -2.461 -9.950 -16.358 1.00 68.25 286 MET A N 1
ATOM 2255 C CA . MET A 1 286 ? -2.792 -9.339 -17.646 1.00 68.25 286 MET A CA 1
ATOM 2256 C C . MET A 1 286 ? -4.180 -9.796 -18.115 1.00 68.25 286 MET A C 1
ATOM 2258 O O . MET A 1 286 ? -4.482 -10.988 -18.036 1.00 68.25 286 MET A O 1
ATOM 2262 N N . PRO A 1 287 ? -5.022 -8.891 -18.649 1.00 62.22 287 PRO A N 1
ATOM 2263 C CA . PRO A 1 287 ? -6.271 -9.290 -19.287 1.00 62.22 287 PRO A CA 1
ATOM 2264 C C . PRO A 1 287 ? -6.011 -10.201 -20.490 1.00 62.22 287 PRO A C 1
ATOM 2266 O O . PRO A 1 287 ? -4.991 -10.067 -21.168 1.00 62.22 287 PRO A O 1
ATOM 2269 N N . ILE A 1 288 ? -6.971 -11.082 -20.786 1.00 53.38 288 ILE A N 1
ATOM 2270 C CA . ILE A 1 288 ? -6.896 -12.044 -21.900 1.00 53.38 288 ILE A CA 1
ATOM 2271 C C . ILE A 1 288 ? -6.573 -11.337 -23.224 1.00 53.38 288 ILE A C 1
ATOM 2273 O O . ILE A 1 288 ? -5.759 -11.834 -23.994 1.00 53.38 288 ILE A O 1
ATOM 2277 N N . ASP A 1 289 ? -7.128 -10.145 -23.448 1.00 55.31 289 ASP A N 1
ATOM 2278 C CA . ASP A 1 289 ? -6.929 -9.369 -24.679 1.00 55.31 289 ASP A CA 1
ATOM 2279 C C . ASP A 1 289 ? -5.478 -8.899 -24.884 1.00 55.31 289 ASP A C 1
ATOM 2281 O O . ASP A 1 289 ? -5.027 -8.716 -26.016 1.00 55.31 289 ASP A O 1
ATOM 2285 N N . TYR A 1 290 ? -4.724 -8.726 -23.794 1.00 59.75 290 TYR A N 1
ATOM 2286 C CA . TYR A 1 290 ? -3.304 -8.370 -23.838 1.00 59.75 290 TYR A CA 1
ATOM 2287 C C . TYR A 1 290 ? -2.390 -9.598 -23.884 1.00 59.75 290 TYR A C 1
ATOM 2289 O O . TYR A 1 290 ? -1.197 -9.462 -24.174 1.00 59.75 290 TYR A O 1
ATOM 2297 N N . MET A 1 291 ? -2.925 -10.793 -23.619 1.00 56.66 291 MET A N 1
ATOM 2298 C CA . MET A 1 291 ? -2.169 -12.032 -23.721 1.00 56.66 291 MET A CA 1
ATOM 2299 C C . MET A 1 291 ? -2.083 -12.438 -25.199 1.00 56.66 291 MET A C 1
ATOM 2301 O O . MET A 1 291 ? -3.104 -12.622 -25.860 1.00 56.66 291 MET A O 1
ATOM 2305 N N . PRO A 1 292 ? -0.877 -12.571 -25.777 1.00 50.59 292 PRO A N 1
ATOM 2306 C CA . PRO A 1 292 ? -0.738 -13.039 -27.152 1.00 50.59 292 PRO A CA 1
ATOM 2307 C C . PRO A 1 292 ? -1.414 -14.410 -27.313 1.00 50.59 292 PRO A C 1
ATOM 2309 O O . PRO A 1 292 ? -1.131 -15.327 -26.548 1.00 50.59 292 PRO A O 1
ATOM 2312 N N . VAL A 1 293 ? -2.256 -14.546 -28.347 1.00 50.59 293 VAL A N 1
ATOM 2313 C CA . VAL A 1 293 ? -3.186 -15.660 -28.681 1.00 50.59 293 VAL A CA 1
ATOM 2314 C C . VAL A 1 293 ? -2.557 -17.073 -28.724 1.00 50.59 293 VAL A C 1
ATOM 2316 O O . VAL A 1 293 ? -3.235 -18.067 -28.961 1.00 50.59 293 VAL A O 1
ATOM 2319 N N . ARG A 1 294 ? -1.259 -17.221 -28.454 1.00 52.78 294 ARG A N 1
ATOM 2320 C CA . ARG A 1 294 ? -0.592 -18.517 -28.312 1.00 52.78 294 ARG A CA 1
ATOM 2321 C C . ARG A 1 294 ? -0.123 -18.727 -26.875 1.00 52.78 294 ARG A C 1
ATOM 2323 O O . ARG A 1 294 ? 1.033 -18.469 -26.547 1.00 52.78 294 ARG A O 1
ATOM 2330 N N . GLU A 1 295 ? -1.030 -19.244 -26.056 1.00 48.78 295 GLU A N 1
ATOM 2331 C CA . GLU A 1 295 ? -0.716 -20.082 -24.893 1.00 48.78 295 GLU A CA 1
ATOM 2332 C C . GLU A 1 295 ? -1.249 -21.502 -25.135 1.00 48.78 295 GLU A C 1
ATOM 2334 O O . GLU A 1 295 ? -2.070 -22.005 -24.381 1.00 48.78 295 GLU A O 1
ATOM 2339 N N . ILE A 1 296 ? -0.812 -22.163 -26.210 1.00 41.84 296 ILE A N 1
ATOM 2340 C CA . ILE A 1 296 ? -0.848 -23.629 -26.267 1.00 41.84 296 ILE A CA 1
ATOM 2341 C C . ILE A 1 296 ? 0.385 -24.092 -27.047 1.00 41.84 296 ILE A C 1
ATOM 2343 O O . ILE A 1 296 ? 0.345 -24.238 -28.267 1.00 41.84 296 ILE A O 1
ATOM 2347 N N . GLU A 1 297 ? 1.495 -24.333 -26.353 1.00 46.16 297 GLU A N 1
ATOM 2348 C CA . GLU A 1 297 ? 2.403 -25.372 -26.834 1.00 46.16 297 GLU A CA 1
ATOM 2349 C C . GLU A 1 297 ? 1.739 -26.701 -26.484 1.00 46.16 297 GLU A C 1
ATOM 2351 O O . GLU A 1 297 ? 1.761 -27.154 -25.339 1.00 46.16 297 GLU A O 1
ATOM 2356 N N . LEU A 1 298 ? 1.051 -27.289 -27.465 1.00 50.72 298 LEU A N 1
ATOM 2357 C CA . LEU A 1 298 ? 0.627 -28.677 -27.345 1.00 50.72 298 LEU A CA 1
ATOM 2358 C C . LEU A 1 298 ? 1.905 -29.510 -27.170 1.00 50.72 298 LEU A C 1
ATOM 2360 O O . LEU A 1 298 ? 2.855 -29.307 -27.933 1.00 50.72 298 LEU A O 1
ATOM 2364 N N . PRO A 1 299 ? 1.964 -30.427 -26.191 1.00 45.00 299 PRO A N 1
ATOM 2365 C CA . PRO A 1 299 ? 3.138 -31.267 -26.007 1.00 45.00 299 PRO A CA 1
ATOM 2366 C C . PRO A 1 299 ? 3.459 -31.998 -27.325 1.00 45.00 299 PRO A C 1
ATOM 2368 O O . PRO A 1 299 ? 2.542 -32.541 -27.947 1.00 45.00 299 PRO A O 1
ATOM 2371 N N . PRO A 1 300 ? 4.734 -32.059 -27.762 1.00 51.44 300 PRO A N 1
ATOM 2372 C CA . PRO A 1 300 ? 5.111 -32.680 -29.039 1.00 51.44 300 PRO A CA 1
ATOM 2373 C C . PRO A 1 300 ? 4.842 -34.191 -29.069 1.00 51.44 300 PRO A C 1
ATOM 2375 O O . PRO A 1 300 ? 4.857 -34.812 -30.128 1.00 51.44 300 PRO A O 1
ATOM 2378 N N . GLY A 1 301 ? 4.556 -34.786 -27.912 1.00 45.47 301 GLY A N 1
ATOM 2379 C CA . GLY A 1 301 ? 3.964 -36.104 -27.806 1.00 45.47 301 GLY A CA 1
ATOM 2380 C C . GLY A 1 301 ? 2.597 -35.997 -27.155 1.00 45.47 301 GLY A C 1
ATOM 2381 O O . GLY A 1 301 ? 2.500 -35.779 -25.946 1.00 45.47 301 GLY A O 1
ATOM 2382 N N . VAL A 1 302 ? 1.541 -36.271 -27.920 1.00 43.94 302 VAL A N 1
ATOM 2383 C CA . VAL A 1 302 ? 0.371 -36.933 -27.343 1.00 43.94 302 VAL A CA 1
ATOM 2384 C C . VAL A 1 302 ? 0.887 -38.284 -26.849 1.00 43.94 302 VAL A C 1
ATOM 2386 O O . VAL A 1 302 ? 0.915 -39.266 -27.588 1.00 43.94 302 VAL A O 1
ATOM 2389 N N . SER A 1 303 ? 1.382 -38.330 -25.607 1.00 44.44 303 SER A N 1
ATOM 2390 C CA . SER A 1 303 ? 1.479 -39.591 -24.880 1.00 44.44 303 SER A CA 1
ATOM 2391 C C . SER A 1 303 ? 0.114 -40.235 -25.035 1.00 44.44 303 SER A C 1
ATOM 2393 O O . SER A 1 303 ? -0.890 -39.546 -24.832 1.00 44.44 303 SER A O 1
ATOM 2395 N N . ARG A 1 304 ? 0.066 -41.500 -25.476 1.00 43.41 304 ARG A N 1
ATOM 2396 C CA . ARG A 1 304 ? -1.161 -42.295 -25.450 1.00 43.41 304 ARG A CA 1
ATOM 2397 C C . ARG A 1 304 ? -1.687 -42.183 -24.028 1.00 43.41 304 ARG A C 1
ATOM 2399 O O . ARG A 1 304 ? -1.228 -42.900 -23.145 1.00 43.41 304 ARG A O 1
ATOM 2406 N N . ALA A 1 305 ? -2.605 -41.245 -23.807 1.00 40.47 305 ALA A N 1
ATOM 2407 C CA . ALA A 1 305 ? -3.401 -41.206 -22.612 1.00 40.47 305 ALA A CA 1
ATOM 2408 C C . ALA A 1 305 ? -4.011 -42.593 -22.586 1.00 40.47 305 ALA A C 1
ATOM 2410 O O . ALA A 1 305 ? -4.721 -42.977 -23.517 1.00 40.47 305 ALA A O 1
ATOM 2411 N N . THR A 1 306 ? -3.602 -43.393 -21.610 1.00 42.84 306 THR A N 1
ATOM 2412 C CA . THR A 1 306 ? -4.170 -44.703 -21.368 1.00 42.84 306 THR A CA 1
ATOM 2413 C C . THR A 1 306 ? -5.628 -44.433 -21.039 1.00 42.84 306 THR A C 1
ATOM 2415 O O . THR A 1 306 ? -5.982 -44.120 -19.904 1.00 42.84 306 THR A O 1
ATOM 2418 N N . VAL A 1 307 ? -6.461 -44.417 -22.078 1.00 43.06 307 VAL A N 1
ATOM 2419 C CA . VAL A 1 307 ? -7.903 -44.284 -21.969 1.00 43.06 3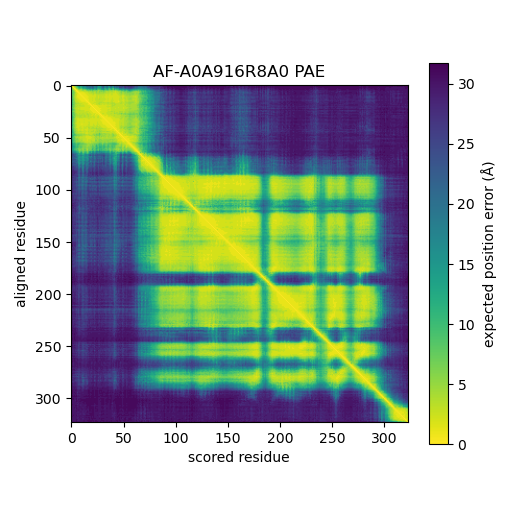07 VAL A CA 1
ATOM 2420 C C . VAL A 1 307 ? -8.322 -45.472 -21.117 1.00 43.06 307 VAL A C 1
ATOM 2422 O O . VAL A 1 307 ? -8.198 -46.621 -21.542 1.00 43.06 307 VAL A O 1
ATOM 2425 N N . LYS A 1 308 ? -8.736 -45.203 -19.874 1.00 48.84 308 LYS A N 1
ATOM 2426 C CA . LYS A 1 308 ? -9.380 -46.209 -19.026 1.00 48.84 308 LYS A CA 1
ATOM 2427 C C . LYS A 1 308 ? -10.529 -46.839 -19.827 1.00 48.84 308 LYS A C 1
ATOM 2429 O O . LYS A 1 308 ? -11.220 -46.120 -20.549 1.00 48.84 308 LYS A O 1
ATOM 2434 N N . PRO A 1 309 ? -10.689 -48.166 -19.759 1.00 48.53 309 PRO A N 1
ATOM 2435 C CA . PRO A 1 309 ? -11.292 -48.933 -20.834 1.00 48.53 309 PRO A CA 1
ATOM 2436 C C . PRO A 1 309 ? -12.753 -48.549 -21.072 1.00 48.53 309 PRO A C 1
ATOM 2438 O O . PRO A 1 309 ? -13.585 -48.551 -20.173 1.00 48.53 309 PRO A O 1
ATOM 2441 N N . TYR A 1 310 ? -13.024 -48.290 -22.346 1.00 52.56 310 TYR A N 1
ATOM 2442 C CA . TYR A 1 310 ? -14.276 -48.007 -23.052 1.00 52.56 310 TYR A CA 1
ATOM 2443 C C . TYR A 1 310 ? -15.437 -49.011 -22.812 1.00 52.56 310 TYR A C 1
ATOM 2445 O O . TYR A 1 310 ? -16.500 -48.875 -23.411 1.00 52.56 310 TYR A O 1
ATOM 2453 N N . ALA A 1 311 ? -15.268 -50.000 -21.928 1.00 56.78 311 ALA A N 1
ATOM 2454 C CA . ALA A 1 311 ? -16.184 -51.125 -21.745 1.00 56.78 311 ALA A CA 1
ATOM 2455 C C . ALA A 1 311 ? -17.551 -50.717 -21.168 1.00 56.78 311 ALA A C 1
ATOM 2457 O O . ALA A 1 311 ? -18.568 -51.073 -21.750 1.00 56.78 311 ALA A O 1
ATOM 2458 N N . GLU A 1 312 ? -17.598 -49.910 -20.102 1.00 62.28 312 GLU A N 1
ATOM 2459 C CA . GLU A 1 312 ? -18.875 -49.503 -19.480 1.00 62.28 312 GLU A CA 1
ATOM 2460 C C . GLU A 1 312 ? -19.728 -48.620 -20.406 1.00 62.28 312 GLU A C 1
ATOM 2462 O O . GLU A 1 312 ? -20.949 -48.749 -20.443 1.00 62.28 312 GLU A O 1
ATOM 2467 N N . ARG A 1 313 ? -19.096 -47.757 -21.219 1.00 60.91 313 ARG A N 1
ATOM 2468 C CA . ARG A 1 313 ? -19.815 -46.938 -22.214 1.00 60.91 313 ARG A CA 1
ATOM 2469 C C . ARG A 1 313 ? -20.312 -47.753 -23.400 1.00 60.91 313 ARG A C 1
ATOM 2471 O O . ARG A 1 313 ? -21.406 -47.483 -23.883 1.00 60.91 313 ARG A O 1
ATOM 2478 N N . LEU A 1 314 ? -19.525 -48.720 -23.874 1.00 65.06 314 LEU A N 1
ATOM 2479 C CA . LEU A 1 314 ? -19.953 -49.610 -24.951 1.00 65.06 314 LEU A CA 1
ATOM 2480 C C . LEU A 1 314 ? -21.110 -50.505 -24.493 1.00 65.06 314 LEU A C 1
ATOM 2482 O O . LEU A 1 314 ? -22.055 -50.710 -25.244 1.00 65.06 314 LEU A O 1
ATOM 2486 N N . GLN A 1 315 ? -21.064 -50.982 -23.248 1.00 68.88 315 GLN A N 1
ATOM 2487 C CA . GLN A 1 315 ? -22.126 -51.793 -22.661 1.00 68.88 315 GLN A CA 1
ATOM 2488 C C . GLN A 1 315 ? -23.424 -50.987 -22.496 1.00 68.88 315 GLN A C 1
ATOM 2490 O O . GLN A 1 315 ? -24.473 -51.455 -22.924 1.00 68.88 315 GLN A O 1
ATOM 2495 N N . GLY A 1 316 ? -23.340 -49.735 -22.029 1.00 75.88 316 GLY A N 1
ATOM 2496 C CA . GLY A 1 316 ? -24.501 -48.840 -21.967 1.00 75.88 316 GLY A CA 1
ATOM 2497 C C . GLY A 1 316 ? -25.112 -48.504 -23.337 1.00 75.88 316 GLY A C 1
ATOM 2498 O O . GLY A 1 316 ? -26.327 -48.381 -23.448 1.00 75.88 316 GLY A O 1
ATOM 2499 N N . LEU A 1 317 ? -24.299 -48.400 -24.395 1.00 69.38 317 LEU A N 1
ATOM 2500 C CA . LEU A 1 317 ? -24.791 -48.206 -25.769 1.00 69.38 317 LEU A CA 1
ATOM 2501 C C . LEU A 1 317 ? -25.469 -49.466 -26.330 1.00 69.38 317 LEU A C 1
ATOM 2503 O O . LEU A 1 317 ? -26.528 -49.368 -26.941 1.00 69.38 317 LEU A O 1
ATOM 2507 N N . LEU A 1 318 ? -24.896 -50.648 -26.088 1.00 71.81 318 LEU A N 1
ATOM 2508 C CA . LEU A 1 318 ? -25.469 -51.923 -26.534 1.00 71.81 318 LEU A CA 1
ATOM 2509 C C . LEU A 1 318 ? -26.766 -52.291 -25.794 1.00 71.81 318 LEU A C 1
ATOM 2511 O O . LEU A 1 318 ? -27.611 -52.986 -26.355 1.00 71.81 318 LEU A O 1
ATOM 2515 N N . GLU A 1 319 ? -26.924 -51.855 -24.543 1.00 77.50 319 GLU A N 1
ATOM 2516 C CA . GLU A 1 319 ? -28.164 -52.007 -23.771 1.00 77.50 319 GLU A CA 1
ATOM 2517 C C . GLU A 1 319 ? -29.260 -51.043 -24.249 1.00 77.50 319 GLU A C 1
ATOM 2519 O O . GLU A 1 319 ? -30.429 -51.426 -24.290 1.00 77.50 319 GLU A O 1
ATOM 2524 N N . ALA A 1 320 ? -28.884 -49.833 -24.679 1.00 69.31 320 ALA A N 1
ATOM 2525 C CA . ALA A 1 320 ? -29.812 -48.851 -25.237 1.00 69.31 320 ALA A CA 1
ATOM 2526 C C . ALA A 1 320 ? -30.372 -49.264 -26.612 1.00 69.31 320 ALA A C 1
ATOM 2528 O O . ALA A 1 320 ? -31.538 -49.006 -26.882 1.00 69.31 320 ALA A O 1
ATOM 2529 N N . ASP A 1 321 ? -29.587 -49.961 -27.440 1.00 64.25 321 ASP A N 1
ATOM 2530 C CA . ASP A 1 321 ? -30.031 -50.484 -28.748 1.00 64.25 321 ASP A CA 1
ATOM 2531 C C . ASP A 1 321 ? -30.937 -51.732 -28.647 1.00 64.25 321 ASP A C 1
ATOM 2533 O O . ASP A 1 321 ? -31.446 -52.217 -29.659 1.00 64.25 321 ASP A O 1
ATOM 2537 N N . ARG A 1 322 ? -31.128 -52.294 -27.443 1.00 63.88 322 ARG A N 1
ATOM 2538 C CA . ARG A 1 322 ? -31.968 -53.485 -27.201 1.00 63.88 322 ARG A CA 1
ATOM 2539 C C . ARG A 1 322 ? -33.339 -53.180 -26.580 1.00 63.88 322 ARG A C 1
ATOM 2541 O O . ARG A 1 322 ? -34.059 -54.135 -26.285 1.00 63.88 322 ARG A O 1
ATOM 2548 N N . CYS A 1 323 ? -33.692 -51.908 -26.380 1.00 50.78 323 CYS A N 1
ATOM 2549 C CA . CYS A 1 323 ? -35.011 -51.480 -25.895 1.00 50.78 323 CYS A CA 1
ATOM 2550 C C . CYS A 1 323 ? -35.865 -50.878 -27.013 1.00 50.78 323 CYS A C 1
ATOM 2552 O O . CYS A 1 323 ? -35.328 -50.064 -27.793 1.00 50.78 323 CYS A O 1
#

Mean predicted aligned error: 17.38 Å

Nearest PDB structures (foldseek):
  7zxk-assembly2_C  TM=2.322E-01  e=9.974E-01  Homo sapiens

Solvent-accessible surface area (backbone atoms only — not comparable to full-atom values): 18742 Å² total; per-residue (Å²): 129,88,79,76,79,74,48,63,66,56,51,41,50,48,51,74,72,40,59,56,64,58,51,14,60,77,69,76,47,51,54,67,54,51,53,51,48,28,61,76,60,71,41,86,73,74,59,94,63,46,66,60,40,45,75,72,72,45,85,76,85,77,78,73,53,69,67,54,48,54,51,48,50,46,53,48,49,51,52,48,46,58,58,46,60,42,45,49,51,76,70,40,46,33,53,51,49,49,33,51,56,53,38,45,75,70,70,44,88,58,81,73,62,63,53,69,78,49,30,65,57,86,54,59,28,59,59,30,28,51,41,45,33,40,47,60,74,38,45,69,55,34,32,76,72,56,62,26,93,61,70,97,42,74,69,52,31,52,45,52,32,53,44,38,63,53,31,46,78,49,7,47,90,18,42,44,75,32,46,31,62,81,64,91,83,63,94,62,87,78,56,63,29,37,36,33,54,56,42,72,69,52,50,54,49,51,40,51,48,28,49,52,17,56,79,68,69,45,80,52,48,76,43,81,57,52,79,90,44,36,26,65,46,29,97,58,59,66,59,74,84,78,60,67,53,55,68,39,26,43,36,36,26,76,57,36,35,33,44,36,29,39,36,59,38,98,45,94,88,48,76,58,50,72,48,62,34,31,75,44,51,41,83,82,76,50,57,73,90,61,48,70,94,75,86,70,85,72,64,96,62,80,66,82,71,79,70,75,75,66,58,68,62,51,51,54,51,58,56,58,76,73,110

Foldseek 3Di:
DPPPPQDLVNLLCLQVVDPLCVVCVVNVHDSVVSVVVCVVSVRDHDDPCNVVCVVVVDDDDDDPRVVCVVVVVVVVVVVVVVVVLFFADPQLVLLQVVQLVVCVVVVHDCPPQDAPHGGGDQDQLLSLLQSLLCCLPCVLVCCVVCSRVDDDDPVSLQSSLSSSVSSCVSNVLQKDKFWADDDPPDPPPGDKIKIFGRDPVVLLVLLVQLVVCVVVVHQWDKAWDDSSGMGIRPVPSDDVVVQPAWRWIWIHHNFKIWIKTWACDPDVPDGTDIGITDIDTCVVNHDPVSNPPDPDPDPPDPPPPVPPDPVVVVVVVVVVVVD

pLDDT: mean 74.23, std 16.06, range [32.12, 93.94]

Sequence (323 aa):
MPSKELSREELFALVWEKPTQEVARELGVSDVAIAKLCARLQVPKPPRGYWARVQSGQTPKRPPLAAFREEVDRKRRETARAKAVGTLSKLQQQFYQAALSELDARGVDVGGAETRGSRLRELNPDLAAQILLLIQNRGHDWVKEGKVVANWNHSVQASAANLVGKLVPLARPQLLMFESDREPGRYMANGPAVFVRLTAHLQERIASLVRIVRDQKLDHVVVPLMAADHAWSARYVYAPAAHVFLDSTLCVSATEVWVESARRAWRDEDPPERVATGRLKLRDIMPIDYMPVREIELPPGVSRATVKPYAERLQGLLEADRC

Radius of gyration: 31.82 Å; Cα contacts (8 Å, |Δi|>4): 377; chains: 1; bounding box: 72×74×80 Å